Protein AF-A0A3E3I5P0-F1 (afdb_monomer_lite)

Sequence (287 aa):
MRIKAICIICGLFCFLSGCIALPGQEPFGEKTYSGEKAQAIYEDISSSMYQIDFGDWKGYSVSSDFNSIVDVYKTEEYTLAYYEISGKDYSVWYDGRLYYYTDDKLFYRDMEWEKLETENFAKEKWNLARQLLELEDVKLTCKYIPMASDHKNLLKAEYPAAQIDGQQITFAELLFYLDENGEFNKVTMHCTKEGENYISISFFPYEGSTDLQAERKLWSFGHDLGLTEESVPALSQQEENREWSRKMIDSMDFEVLVERAEYAEDLTFPDLPTLLSEMAKEREAAF

Secondary structure (DSSP, 8-state):
--------------S--S----TT--TTS-EEPPHHHHHHHHHHHHHHHTT--GGG-SEEEEEEEESEEEEEEE-SS-EEEEEEEETTEEEEEETTEEEEEETTEEEEEE--GGGG-HHHHHHHHHHHHHHHTT-S--EEEEEE-TT-SS--EEEEEEE-SEEETTEEEEEEEEEEEE-SSS-EEEEEEEEEETTS--EEEEEE-STT---HHHHHHHHHHHHHTTS--PPPPPHHHHHHTHHHHHHHHHT--THHHHHHSEE-TT--PPPHHHHHHHHHHHHHHH-

Radius of gyration: 22.56 Å; chains: 1; bounding box: 58×64×50 Å

Organism: NCBI:txid1720294

pLDDT: mean 87.01, std 16.79, range [26.23, 98.12]

Foldseek 3Di:
DDDDDDDDDDDDPDDPPDDDADVQADRQRKHKDDPVVLVVLLVVVLVVLVVDDLVLFQWKWKWFDFCKIWIATDHPLFGKTKIGNDPQWIWIDGDQKIWTGHPNAIEIDRHDPVQLVVSVVLNVVSVVVSVQSVDPPWDWIWMQQPPDDFQRIKIKIWDPFDQDPNWTWHTKMKIFRAGPVSDGQKIWMWTDTVLFGIMIMMTGNDPVTDDVVSLQVLVVVLCVVVLDVDHRDDPVVCVVCVVVSSVSSVSRDCVVVVVRHHYDPPDDDDRRRVVRSVSVVVVVVVD

Structure (mmCIF, N/CA/C/O backbone):
data_AF-A0A3E3I5P0-F1
#
_entry.id   AF-A0A3E3I5P0-F1
#
loop_
_atom_site.group_PDB
_atom_site.id
_atom_site.type_symbol
_atom_site.label_atom_id
_atom_site.label_alt_id
_atom_site.label_comp_id
_atom_site.label_asym_id
_atom_site.label_entity_id
_atom_site.label_seq_id
_atom_site.pdbx_PDB_ins_code
_atom_site.Cartn_x
_atom_site.Cartn_y
_atom_site.Cartn_z
_atom_site.occupancy
_atom_site.B_iso_or_equiv
_atom_site.auth_seq_id
_atom_site.auth_comp_id
_atom_site.auth_asym_id
_atom_site.auth_atom_id
_atom_site.pdbx_PDB_model_num
ATOM 1 N N . MET A 1 1 ? 33.157 44.960 23.531 1.00 26.34 1 MET A N 1
ATOM 2 C CA . MET A 1 1 ? 32.372 46.192 23.269 1.00 26.34 1 MET A CA 1
ATOM 3 C C . MET A 1 1 ? 31.461 45.881 22.088 1.00 26.34 1 MET A C 1
ATOM 5 O O . MET A 1 1 ? 31.995 45.448 21.084 1.00 26.34 1 MET A O 1
ATOM 9 N N . ARG A 1 2 ? 30.144 45.733 22.316 1.00 26.23 2 ARG A N 1
ATOM 10 C CA . ARG A 1 2 ? 29.074 46.700 21.944 1.00 26.23 2 ARG A CA 1
ATOM 11 C C . ARG A 1 2 ? 28.899 46.821 20.411 1.00 26.23 2 ARG A C 1
ATOM 13 O O . ARG A 1 2 ? 29.896 47.023 19.750 1.00 26.23 2 ARG A O 1
ATOM 20 N N . ILE A 1 3 ? 27.725 46.802 19.773 1.00 28.66 3 ILE A N 1
ATOM 21 C CA . ILE A 1 3 ? 26.302 46.831 20.155 1.00 28.66 3 ILE A CA 1
ATOM 22 C C . ILE A 1 3 ? 25.479 46.444 18.895 1.00 28.66 3 ILE A C 1
ATOM 24 O O . ILE A 1 3 ? 25.885 46.734 17.778 1.00 28.66 3 ILE A O 1
ATOM 28 N N . LYS A 1 4 ? 24.324 45.822 19.158 1.00 30.00 4 LYS A N 1
ATOM 29 C CA . LYS A 1 4 ? 23.053 45.637 18.418 1.00 30.00 4 LYS A CA 1
ATOM 30 C C . LYS A 1 4 ? 22.746 46.443 17.134 1.00 30.00 4 LYS A C 1
ATOM 32 O O . LYS A 1 4 ? 22.925 47.654 17.111 1.00 30.00 4 LYS A O 1
ATOM 37 N N . ALA A 1 5 ? 21.995 45.782 16.242 1.00 28.61 5 ALA A N 1
ATOM 38 C CA . ALA A 1 5 ? 20.741 46.243 15.604 1.00 28.61 5 ALA A CA 1
ATOM 39 C C . ALA A 1 5 ? 19.983 44.978 15.121 1.00 28.61 5 ALA A C 1
ATOM 41 O O . ALA A 1 5 ? 20.517 44.244 14.304 1.00 28.61 5 ALA A O 1
ATOM 42 N N . ILE A 1 6 ? 18.938 44.453 15.775 1.00 31.88 6 ILE A N 1
ATOM 43 C CA . ILE A 1 6 ? 17.503 44.819 15.725 1.00 31.88 6 ILE A CA 1
ATOM 44 C C . ILE A 1 6 ? 17.070 45.543 14.443 1.00 31.88 6 ILE A C 1
ATOM 46 O O . ILE A 1 6 ? 17.326 46.734 14.299 1.00 31.88 6 ILE A O 1
ATOM 50 N N . CYS A 1 7 ? 16.289 44.846 13.612 1.00 27.20 7 CYS A N 1
ATOM 51 C CA . CYS A 1 7 ? 15.128 45.406 12.920 1.00 27.20 7 CYS A CA 1
ATOM 52 C C . CYS A 1 7 ? 14.005 44.358 12.870 1.00 27.20 7 CYS A C 1
ATOM 54 O O . CYS A 1 7 ? 14.114 43.323 12.222 1.00 27.20 7 CYS A O 1
ATOM 56 N N . ILE A 1 8 ? 12.953 44.667 13.626 1.00 33.19 8 ILE A N 1
ATOM 57 C CA . ILE A 1 8 ? 11.605 44.101 13.602 1.00 33.19 8 ILE A CA 1
ATOM 58 C C . ILE A 1 8 ? 10.792 44.946 12.620 1.00 33.19 8 ILE A C 1
ATOM 60 O O . ILE A 1 8 ? 10.771 46.159 12.808 1.00 33.19 8 ILE A O 1
ATOM 64 N N . ILE A 1 9 ? 10.080 44.316 11.680 1.00 35.19 9 ILE A N 1
ATOM 65 C CA . ILE A 1 9 ? 8.792 44.754 11.095 1.00 35.19 9 ILE A CA 1
ATOM 66 C C . ILE A 1 9 ? 8.078 43.437 10.707 1.00 35.19 9 ILE A C 1
ATOM 68 O O . ILE A 1 9 ? 8.530 42.763 9.792 1.00 35.19 9 ILE A O 1
ATOM 72 N N . CYS A 1 10 ? 7.195 42.834 11.513 1.00 30.02 10 CYS A N 1
ATOM 73 C CA . CYS A 1 10 ? 5.793 43.183 11.803 1.00 30.02 10 CYS A CA 1
ATOM 74 C C . CYS A 1 10 ? 4.941 43.495 10.562 1.00 30.02 10 CYS A C 1
ATOM 76 O O . CYS A 1 10 ? 4.923 44.637 10.116 1.00 30.02 10 CYS A O 1
ATOM 78 N N . GLY A 1 11 ? 4.140 42.524 10.099 1.00 26.36 11 GLY A N 1
ATOM 79 C CA . GLY A 1 11 ? 2.939 42.838 9.316 1.00 26.36 11 GLY A CA 1
ATOM 80 C C . GLY A 1 11 ? 2.419 41.761 8.364 1.00 26.36 11 GLY A C 1
ATOM 81 O O . GLY A 1 11 ? 2.486 41.974 7.164 1.00 26.36 11 GLY A O 1
ATOM 82 N N . LEU A 1 12 ? 1.854 40.661 8.884 1.00 30.47 12 LEU A N 1
ATOM 83 C CA . LEU A 1 12 ? 0.501 40.200 8.508 1.00 30.47 12 LEU A CA 1
ATOM 84 C C . LEU A 1 12 ? -0.011 39.130 9.500 1.00 30.47 12 LEU A C 1
ATOM 86 O O . LEU A 1 12 ? -0.345 38.002 9.159 1.00 30.47 12 LEU A O 1
ATOM 90 N N . PHE A 1 13 ? -0.087 39.509 10.778 1.00 33.41 13 PHE A N 1
ATOM 91 C CA . PHE A 1 13 ? -1.119 38.967 11.661 1.00 33.41 13 PHE A CA 1
ATOM 92 C C . PHE A 1 13 ? -2.436 39.590 11.197 1.00 33.41 13 PHE A C 1
ATOM 94 O O . PHE A 1 13 ? -2.632 40.770 11.462 1.00 33.41 13 PHE A O 1
ATOM 101 N N . CYS A 1 14 ? -3.249 38.846 10.441 1.00 34.78 14 CYS A N 1
ATOM 102 C CA . CYS A 1 14 ? -4.704 39.019 10.279 1.00 34.78 14 CYS A CA 1
ATOM 103 C C . CYS A 1 14 ? -5.235 38.026 9.225 1.00 34.78 14 CYS A C 1
ATOM 105 O O . CYS A 1 14 ? -5.614 38.461 8.152 1.00 34.78 14 CYS A O 1
ATOM 107 N N . PHE A 1 15 ? -5.238 36.715 9.514 1.00 30.06 15 PHE A N 1
ATOM 108 C CA . PHE A 1 15 ? -6.218 35.744 8.963 1.00 30.06 15 PHE A CA 1
ATOM 109 C C . PHE A 1 15 ? -6.382 34.462 9.821 1.00 30.06 15 PHE A C 1
ATOM 111 O O . PHE A 1 15 ? -7.100 33.554 9.427 1.00 30.06 15 PHE A O 1
ATOM 118 N N . LEU A 1 16 ? -5.809 34.388 11.033 1.00 36.44 16 LEU A N 1
ATOM 119 C CA . LEU A 1 16 ? -6.039 33.286 11.990 1.00 36.44 16 LEU A CA 1
ATOM 120 C C . LEU A 1 16 ? -7.098 33.655 13.041 1.00 36.44 16 LEU A C 1
ATOM 122 O O . LEU A 1 16 ? -6.886 33.538 14.245 1.00 36.44 16 LEU A O 1
ATOM 126 N N . SER A 1 17 ? -8.248 34.139 12.579 1.00 44.09 17 SER A N 1
ATOM 127 C CA . SER A 1 17 ? -9.455 34.271 13.399 1.00 44.09 17 SER A CA 1
ATOM 128 C C . SER A 1 17 ? -10.597 33.504 12.735 1.00 44.09 17 SER A C 1
ATOM 130 O O . SER A 1 17 ? -11.459 34.083 12.080 1.00 44.09 17 SER A O 1
ATOM 132 N N . GLY A 1 18 ? -10.550 32.185 12.891 1.00 36.81 18 GLY A N 1
ATOM 133 C CA . GLY A 1 18 ? -11.566 31.210 12.489 1.00 36.81 18 GLY A CA 1
ATOM 134 C C . GLY A 1 18 ? -10.912 29.827 12.562 1.00 36.81 18 GLY A C 1
ATOM 135 O O . GLY A 1 18 ? -9.932 29.610 11.870 1.00 36.81 18 GLY A O 1
ATOM 136 N N . CYS A 1 19 ? -11.269 28.890 13.432 1.00 45.16 19 CYS A N 1
ATOM 137 C CA . CYS A 1 19 ? -12.425 28.746 14.302 1.00 45.16 19 CYS A CA 1
ATOM 138 C C . CYS A 1 19 ? -11.936 28.452 15.729 1.00 45.16 19 CYS A C 1
ATOM 140 O O . CYS A 1 19 ? -11.140 27.543 15.947 1.00 45.16 19 CYS A O 1
ATOM 142 N N . ILE A 1 20 ? -12.413 29.208 16.720 1.00 43.56 20 ILE A N 1
ATOM 143 C CA . ILE A 1 20 ? -12.318 28.759 18.112 1.00 43.56 20 ILE A CA 1
ATOM 144 C C . ILE A 1 20 ? -13.327 27.617 18.228 1.00 43.56 20 ILE A C 1
ATOM 146 O O . ILE A 1 20 ? -14.531 27.858 18.149 1.00 43.56 20 ILE A O 1
ATOM 150 N N . ALA A 1 21 ? -12.831 26.389 18.359 1.00 44.09 21 ALA A N 1
ATOM 151 C CA . ALA A 1 21 ? -13.636 25.236 18.731 1.00 44.09 21 ALA A CA 1
ATOM 152 C C . ALA A 1 21 ? -14.483 25.584 19.968 1.00 44.09 21 ALA A C 1
ATOM 154 O O . ALA A 1 21 ? -13.947 25.944 21.020 1.00 44.09 21 ALA A O 1
ATOM 155 N N . LEU A 1 22 ? -15.811 25.510 19.843 1.00 48.94 22 LEU A N 1
ATOM 156 C CA . LEU A 1 22 ? -16.690 25.541 21.010 1.00 48.94 22 LEU A CA 1
ATOM 157 C C . LEU A 1 22 ? -16.342 24.343 21.911 1.00 48.94 22 LEU A C 1
ATOM 159 O O . LEU A 1 22 ? -15.922 23.308 21.393 1.00 48.94 22 LEU A O 1
ATOM 163 N N . PRO A 1 23 ? -16.512 24.431 23.243 1.00 42.81 23 PRO A N 1
ATOM 164 C CA . PRO A 1 23 ? -16.306 23.284 24.122 1.00 42.81 23 PRO A CA 1
ATOM 165 C C . PRO A 1 23 ? -17.115 22.076 23.617 1.00 42.81 23 PRO A C 1
ATOM 167 O O . PRO A 1 23 ? -18.342 22.133 23.572 1.00 42.81 23 PRO A O 1
ATOM 170 N N . GLY A 1 24 ? -16.424 21.011 23.197 1.00 53.03 24 GLY A N 1
ATOM 171 C CA . GLY A 1 24 ? -17.033 19.818 22.593 1.00 53.03 24 GLY A CA 1
ATOM 172 C C . GLY A 1 24 ? -17.083 19.781 21.057 1.00 53.03 24 GLY A C 1
ATOM 173 O O . GLY A 1 24 ? -17.677 18.855 20.513 1.00 53.03 24 GLY A O 1
ATOM 174 N N . GLN A 1 25 ? -16.480 20.742 20.351 1.00 54.94 25 GLN A N 1
ATOM 175 C CA . GLN A 1 25 ? -16.286 20.699 18.896 1.00 54.94 25 GLN A CA 1
ATOM 176 C C . GLN A 1 25 ? -14.804 20.594 18.546 1.00 54.94 25 GLN A C 1
ATOM 178 O O . GLN A 1 25 ? -13.964 21.201 19.204 1.00 54.94 25 GLN A O 1
ATOM 183 N N . GLU A 1 26 ? -14.481 19.817 17.517 1.00 67.56 26 GLU A N 1
ATOM 184 C CA . GLU A 1 26 ? -13.117 19.718 16.998 1.00 67.56 26 GLU A CA 1
ATOM 185 C C . GLU A 1 26 ? -12.806 20.901 16.048 1.00 67.56 26 GLU A C 1
ATOM 187 O O . GLU A 1 26 ? -13.735 21.556 15.552 1.00 67.56 26 GLU A O 1
ATOM 192 N N . PRO A 1 27 ? -11.519 21.255 15.848 1.00 63.03 27 PRO A N 1
ATOM 193 C CA . PRO A 1 27 ? -11.104 22.519 15.227 1.00 63.03 27 PRO A CA 1
ATOM 194 C C . PRO A 1 27 ? -11.613 22.748 13.797 1.00 63.03 27 PRO A C 1
ATOM 196 O O . PRO A 1 27 ? -11.718 23.902 13.378 1.00 63.03 27 PRO A O 1
ATOM 199 N N . PHE A 1 28 ? -11.966 21.688 13.067 1.00 71.69 28 PHE A N 1
ATOM 200 C CA . PHE A 1 28 ? -12.412 21.739 11.673 1.00 71.69 28 PHE A CA 1
ATOM 201 C C . PHE A 1 28 ? -13.860 21.255 11.505 1.00 71.69 28 PHE A C 1
ATOM 203 O O . PHE A 1 28 ? -14.291 20.881 10.414 1.00 71.69 28 PHE A O 1
ATOM 210 N N . GLY A 1 29 ? -14.646 21.313 12.586 1.00 78.62 29 GLY A N 1
ATOM 211 C CA . GLY A 1 29 ? -16.054 20.924 12.582 1.00 78.62 29 GLY A CA 1
ATOM 212 C C . GLY A 1 29 ? -16.272 19.414 12.640 1.00 78.62 29 GLY A C 1
ATOM 213 O O . GLY A 1 29 ? -17.403 18.963 12.421 1.00 78.62 29 GLY A O 1
ATOM 214 N N . GLU A 1 30 ? -15.227 18.637 12.940 1.00 84.94 30 GLU A N 1
ATOM 215 C CA . GLU A 1 30 ? -15.357 17.207 13.163 1.00 84.94 30 GLU A CA 1
ATOM 216 C C . GLU A 1 30 ? -16.238 16.929 14.383 1.00 84.94 30 GLU A C 1
ATOM 218 O O . GLU A 1 30 ? -16.315 17.705 15.346 1.00 84.94 30 GLU A O 1
ATOM 223 N N . LYS A 1 31 ? -16.946 15.802 14.325 1.00 87.06 31 LYS A N 1
ATOM 224 C CA . LYS A 1 31 ? -17.800 15.347 15.422 1.00 87.06 31 LYS A CA 1
ATOM 225 C C . LYS A 1 31 ? -17.411 13.936 15.801 1.00 87.06 31 LYS A C 1
ATOM 227 O O . LYS A 1 31 ? -17.590 13.020 15.007 1.00 87.06 31 LYS A O 1
ATOM 232 N N . THR A 1 32 ? -16.940 13.761 17.026 1.00 89.44 32 THR A N 1
ATOM 233 C CA . THR A 1 32 ? -16.760 12.430 17.603 1.00 89.44 32 THR A CA 1
ATOM 234 C C . THR A 1 32 ? -18.118 11.894 18.063 1.00 89.44 32 THR A C 1
ATOM 236 O O . THR A 1 32 ? -18.849 12.560 18.800 1.00 89.44 32 THR A O 1
ATOM 239 N N . TYR A 1 33 ? -18.484 10.707 17.586 1.00 88.75 33 TYR A N 1
ATOM 240 C CA . TYR A 1 33 ? -19.700 10.003 17.982 1.00 88.75 33 TYR A CA 1
ATOM 241 C C . TYR A 1 33 ? -19.552 9.340 19.359 1.00 88.75 33 TYR A C 1
ATOM 243 O O . TYR A 1 33 ? -18.451 9.202 19.888 1.00 88.75 33 TYR A O 1
ATOM 251 N N . SER A 1 34 ? -20.676 8.931 19.958 1.00 90.94 34 SER A N 1
ATOM 252 C CA . SER A 1 34 ? -20.665 8.212 21.236 1.00 90.94 34 SER A CA 1
ATOM 253 C C . SER A 1 34 ? -19.978 6.848 21.113 1.00 90.94 34 SER A C 1
ATOM 255 O O . SER A 1 34 ? -19.989 6.230 20.047 1.00 90.94 34 SER A O 1
ATOM 257 N N . GLY A 1 35 ? -19.444 6.352 22.234 1.00 91.69 35 GLY A N 1
ATOM 258 C CA . GLY A 1 35 ? -18.861 5.008 22.309 1.00 91.69 35 GLY A CA 1
ATOM 259 C C . GLY A 1 35 ? -19.854 3.909 21.920 1.00 91.69 35 GLY A C 1
ATOM 260 O O . GLY A 1 35 ? -19.500 3.029 21.153 1.00 91.69 35 GLY A O 1
ATOM 261 N N . GLU A 1 36 ? -21.119 4.014 22.344 1.00 93.25 36 GLU A N 1
ATOM 262 C CA . GLU A 1 36 ? -22.185 3.071 21.955 1.00 93.25 36 GLU A CA 1
ATOM 263 C C . GLU A 1 36 ? -22.399 3.025 20.437 1.00 93.25 36 GLU A C 1
ATOM 265 O O . GLU A 1 36 ? -22.569 1.952 19.864 1.00 93.25 36 GLU A O 1
ATOM 270 N N . LYS A 1 37 ? -22.354 4.184 19.763 1.00 91.00 37 LYS A N 1
ATOM 271 C CA . LYS A 1 37 ? -22.477 4.233 18.304 1.00 91.00 37 LYS A CA 1
ATOM 272 C C . LYS A 1 37 ? -21.246 3.628 17.630 1.00 91.00 37 LYS A C 1
ATOM 274 O O . LYS A 1 37 ? -21.400 2.891 16.665 1.00 91.00 37 LYS A O 1
ATOM 279 N N . ALA A 1 38 ? -20.046 3.935 18.124 1.00 94.25 38 ALA A N 1
ATOM 280 C CA . ALA A 1 38 ? -18.814 3.353 17.596 1.00 94.25 38 ALA A CA 1
ATOM 281 C C . ALA A 1 38 ? -18.806 1.822 17.746 1.00 94.25 38 ALA A C 1
ATOM 283 O O . ALA A 1 38 ? -18.454 1.134 16.795 1.00 94.25 38 ALA A O 1
ATOM 284 N N . GLN A 1 39 ? -19.267 1.308 18.890 1.00 94.94 39 GLN A N 1
ATOM 285 C CA . GLN A 1 39 ? -19.408 -0.122 19.160 1.00 94.94 39 GLN A CA 1
ATOM 286 C C . GLN A 1 39 ? -20.388 -0.797 18.197 1.00 94.94 39 GLN A C 1
ATOM 288 O O . GLN A 1 39 ? -20.031 -1.787 17.572 1.00 94.94 39 GLN A O 1
ATOM 293 N N . ALA A 1 40 ? -21.592 -0.242 18.023 1.00 93.62 40 ALA A N 1
ATOM 294 C CA . ALA A 1 40 ? -22.594 -0.825 17.130 1.00 93.62 40 ALA A CA 1
ATOM 295 C C . ALA A 1 40 ? -22.103 -0.911 15.673 1.00 93.62 40 ALA A C 1
ATOM 297 O O . ALA A 1 40 ? -22.308 -1.922 15.010 1.00 93.62 40 ALA A O 1
ATOM 298 N N . ILE A 1 41 ? -21.422 0.135 15.188 1.00 93.25 41 ILE A N 1
ATOM 299 C CA . ILE A 1 41 ? -20.812 0.135 13.850 1.00 93.25 41 ILE A CA 1
ATOM 300 C C . ILE A 1 41 ? -19.686 -0.903 13.778 1.00 93.25 41 ILE A C 1
ATOM 302 O O . ILE A 1 41 ? -19.588 -1.639 12.803 1.00 93.25 41 ILE A O 1
ATOM 306 N N . TYR A 1 42 ? -18.835 -0.973 14.804 1.00 94.88 42 TYR A N 1
ATOM 307 C CA . TYR A 1 42 ? -17.738 -1.933 14.845 1.00 94.88 42 TYR A CA 1
ATOM 308 C C . TYR A 1 42 ? -18.236 -3.382 14.799 1.00 94.88 42 TYR A C 1
ATOM 310 O O . TYR A 1 42 ? -17.682 -4.181 14.052 1.00 94.88 42 TYR A O 1
ATOM 318 N N . GLU A 1 43 ? -19.290 -3.727 15.540 1.00 94.19 43 GLU A N 1
ATOM 319 C CA . GLU A 1 43 ? -19.881 -5.073 15.544 1.00 94.19 43 GLU A CA 1
ATOM 320 C C . GLU A 1 43 ? -20.468 -5.467 14.179 1.00 94.19 43 GLU A C 1
ATOM 322 O O . GLU A 1 43 ? -20.278 -6.601 13.724 1.00 94.19 43 GLU A O 1
ATOM 327 N N . ASP A 1 44 ? -21.137 -4.530 13.505 1.00 93.19 44 ASP A N 1
ATOM 328 C CA . ASP A 1 44 ? -21.702 -4.721 12.165 1.00 93.19 44 ASP A CA 1
ATOM 329 C C . ASP A 1 44 ? -20.605 -4.929 11.104 1.00 93.19 44 ASP A C 1
ATOM 331 O O . ASP A 1 44 ? -20.626 -5.899 10.338 1.00 93.19 44 ASP A O 1
ATOM 335 N N . ILE A 1 45 ? -19.569 -4.083 11.130 1.00 92.38 45 ILE A N 1
ATOM 336 C CA . ILE A 1 45 ? -18.398 -4.203 10.251 1.00 92.38 45 ILE A CA 1
ATOM 337 C C . ILE A 1 45 ? -17.646 -5.500 10.520 1.00 92.38 45 ILE A C 1
ATOM 339 O O . ILE A 1 45 ? -17.307 -6.211 9.578 1.00 92.38 45 ILE A O 1
ATOM 343 N N . SER A 1 46 ? -17.411 -5.836 11.790 1.00 92.69 46 SER A N 1
ATOM 344 C CA . SER A 1 46 ? -16.703 -7.060 12.171 1.00 92.69 46 SER A CA 1
ATOM 345 C C . SER A 1 46 ? -17.441 -8.281 11.628 1.00 92.69 46 SER A C 1
ATOM 347 O O . SER A 1 46 ? -16.836 -9.129 10.976 1.00 92.69 46 SER A O 1
ATOM 349 N N . SER A 1 47 ? -18.767 -8.325 11.804 1.00 91.56 47 SER A N 1
ATOM 350 C CA . SER A 1 47 ? -19.632 -9.381 11.262 1.00 91.56 47 SER A CA 1
ATOM 351 C C . SER A 1 47 ? -19.541 -9.487 9.739 1.00 91.56 47 SER A C 1
ATOM 353 O O . SER A 1 47 ? -19.479 -10.595 9.208 1.00 91.56 47 SER A O 1
ATOM 355 N N . SER A 1 48 ? -19.491 -8.349 9.044 1.00 89.88 48 SER A N 1
ATOM 356 C CA . SER A 1 48 ? -19.330 -8.293 7.589 1.00 89.88 48 SER A CA 1
ATOM 357 C C . SER A 1 48 ? -17.949 -8.792 7.151 1.00 89.88 48 SER A C 1
ATOM 359 O O . SER A 1 48 ? -17.852 -9.615 6.246 1.00 89.88 48 SER A O 1
ATOM 361 N N . MET A 1 49 ? -16.876 -8.378 7.830 1.00 90.50 49 MET A N 1
ATOM 362 C CA . MET A 1 49 ? -15.504 -8.798 7.523 1.00 90.50 49 MET A CA 1
ATOM 363 C C . MET A 1 49 ? -15.276 -10.300 7.698 1.00 90.50 49 MET A C 1
ATOM 365 O O . MET A 1 49 ? -14.514 -10.884 6.929 1.00 90.50 49 MET A O 1
ATOM 369 N N . TYR A 1 50 ? -15.942 -10.949 8.658 1.00 86.94 50 TYR A N 1
ATOM 370 C CA . TYR A 1 50 ? -15.873 -12.409 8.805 1.00 86.94 50 TYR A CA 1
ATOM 371 C C . TYR A 1 50 ? -16.424 -13.168 7.591 1.00 86.94 50 TYR A C 1
ATOM 373 O O . TYR A 1 50 ? -16.068 -14.329 7.398 1.00 86.94 50 TYR A O 1
ATOM 381 N N . GLN A 1 51 ? -17.286 -12.540 6.788 1.00 86.94 51 GLN A N 1
ATOM 382 C CA . GLN A 1 51 ? -17.878 -13.147 5.595 1.00 86.94 51 GLN A CA 1
ATOM 383 C C . GLN A 1 51 ? -17.046 -12.924 4.327 1.00 86.94 51 GLN A C 1
ATOM 385 O O . GLN A 1 51 ? -17.356 -13.531 3.307 1.00 86.94 51 GLN A O 1
ATOM 390 N N . ILE A 1 52 ? -16.018 -12.072 4.385 1.00 88.00 52 ILE A N 1
ATOM 391 C CA . ILE A 1 52 ? -15.172 -11.729 3.240 1.00 88.00 52 ILE A CA 1
ATOM 392 C C . ILE A 1 52 ? -13.941 -12.637 3.242 1.00 88.00 52 ILE A C 1
ATOM 394 O O . ILE A 1 52 ? -13.114 -12.604 4.165 1.00 88.00 52 ILE A O 1
ATOM 398 N N . ASP A 1 53 ? -13.789 -13.437 2.191 1.00 88.88 53 ASP A N 1
ATOM 399 C CA . ASP A 1 53 ? -12.557 -14.171 1.945 1.00 88.88 53 ASP A CA 1
ATOM 400 C C . ASP A 1 53 ? -11.525 -13.274 1.258 1.00 88.88 53 ASP A C 1
ATOM 402 O O . ASP A 1 53 ? -11.851 -12.309 0.571 1.00 88.88 53 ASP A O 1
ATOM 406 N N . PHE A 1 54 ? -10.236 -13.600 1.408 1.00 87.88 54 PHE A N 1
ATOM 407 C CA . PHE A 1 54 ? -9.179 -12.782 0.802 1.00 87.88 54 PHE A CA 1
ATOM 408 C C . PHE A 1 54 ? -9.348 -12.632 -0.723 1.00 87.88 54 PHE A C 1
ATOM 410 O O . PHE A 1 54 ? -9.081 -11.570 -1.271 1.00 87.88 54 PHE A O 1
ATOM 417 N N . GLY A 1 55 ? -9.817 -13.688 -1.396 1.00 86.12 55 GLY A N 1
ATOM 418 C CA . GLY A 1 55 ? -10.036 -13.688 -2.845 1.00 86.12 55 GLY A CA 1
ATOM 419 C C . GLY A 1 55 ? -11.223 -12.841 -3.313 1.00 86.12 55 GLY A C 1
ATOM 420 O O . GLY A 1 55 ? -11.360 -12.627 -4.515 1.00 86.12 55 GLY A O 1
ATOM 421 N N . ASP A 1 56 ? -12.065 -12.360 -2.396 1.00 85.81 56 ASP A N 1
ATOM 422 C CA . ASP A 1 56 ? -13.170 -11.457 -2.726 1.00 85.81 56 ASP A CA 1
ATOM 423 C C . ASP A 1 56 ? -12.689 -10.007 -2.885 1.00 85.81 56 ASP A C 1
ATOM 425 O O . ASP A 1 56 ? -13.354 -9.198 -3.539 1.00 85.81 56 ASP A O 1
ATOM 429 N N . TRP A 1 57 ? -11.517 -9.672 -2.328 1.00 87.94 57 TRP A N 1
ATOM 430 C CA . TRP A 1 57 ? -10.909 -8.358 -2.500 1.00 87.94 57 TRP A CA 1
ATOM 431 C C . TRP A 1 57 ? -10.490 -8.144 -3.955 1.00 87.94 57 TRP A C 1
ATOM 433 O O . TRP A 1 57 ? -9.807 -8.964 -4.567 1.00 87.94 57 TRP A O 1
ATOM 443 N N . LYS A 1 58 ? -10.863 -6.986 -4.499 1.00 88.56 58 LYS A N 1
ATOM 444 C CA . LYS A 1 58 ? -10.502 -6.542 -5.852 1.00 88.56 58 LYS A CA 1
ATOM 445 C C . LYS A 1 58 ? -9.157 -5.832 -5.896 1.00 88.56 58 LYS A C 1
ATOM 447 O O . LYS A 1 58 ? -8.699 -5.436 -6.964 1.00 88.56 58 LYS A O 1
ATOM 452 N N . GLY A 1 59 ? -8.530 -5.635 -4.743 1.00 92.88 59 GLY A N 1
ATOM 453 C CA . GLY A 1 59 ? -7.169 -5.150 -4.667 1.00 92.88 59 GLY A CA 1
ATOM 454 C C . GLY A 1 59 ? -6.667 -4.922 -3.252 1.00 92.88 59 GLY A C 1
ATOM 455 O O . GLY A 1 59 ? -7.432 -4.947 -2.285 1.00 92.88 59 GLY A O 1
ATOM 456 N N . TYR A 1 60 ? -5.371 -4.648 -3.152 1.00 95.25 60 TYR A N 1
ATOM 457 C CA . TYR A 1 60 ? -4.705 -4.217 -1.933 1.00 95.25 60 TYR A CA 1
ATOM 458 C C . TYR A 1 60 ? -3.590 -3.212 -2.229 1.00 95.25 60 TYR A C 1
ATOM 460 O O . TYR A 1 60 ? -3.030 -3.187 -3.328 1.00 95.25 60 TYR A O 1
ATOM 468 N N . SER A 1 61 ? -3.238 -2.412 -1.227 1.00 96.25 61 SER A N 1
ATOM 469 C CA . SER A 1 61 ? -2.000 -1.638 -1.224 1.00 96.25 61 SER A CA 1
ATOM 470 C C . SER A 1 61 ? -1.228 -1.842 0.070 1.00 96.25 61 SER A C 1
ATOM 472 O O . SER A 1 61 ? -1.834 -1.980 1.124 1.00 96.25 61 SER A O 1
ATOM 474 N N . VAL A 1 62 ? 0.098 -1.903 -0.004 1.00 96.56 62 VAL A N 1
ATOM 475 C CA . VAL A 1 62 ? 1.018 -2.014 1.136 1.00 96.56 62 VAL A CA 1
ATOM 476 C C . VAL A 1 62 ? 1.963 -0.830 1.072 1.00 96.56 62 VAL A C 1
ATOM 478 O O . VAL A 1 62 ? 2.462 -0.527 -0.003 1.00 96.56 62 VAL A O 1
ATO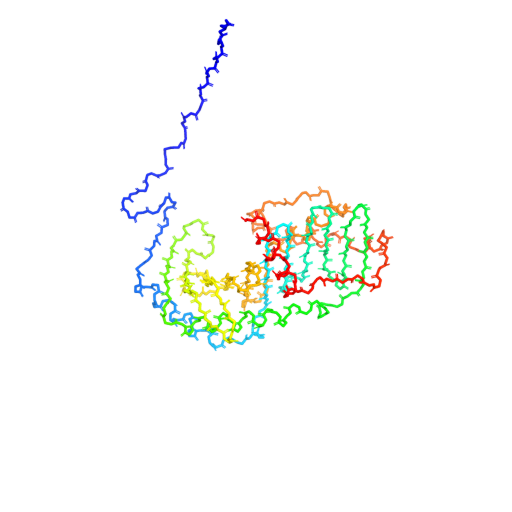M 481 N N . SER A 1 63 ? 2.231 -0.195 2.203 1.00 96.12 63 SER A N 1
ATOM 482 C CA . SER A 1 63 ? 3.205 0.880 2.327 1.00 96.12 63 SER A CA 1
ATOM 483 C C . SER A 1 63 ? 3.976 0.755 3.638 1.00 96.12 63 SER A C 1
ATOM 485 O O . SER A 1 63 ? 3.418 0.390 4.678 1.00 96.12 63 SER A O 1
ATOM 487 N N . SER A 1 64 ? 5.270 1.038 3.590 1.00 94.50 64 SER A N 1
ATOM 488 C CA . SER A 1 64 ? 6.148 1.151 4.751 1.00 94.50 64 SER A CA 1
ATOM 489 C C . SER A 1 64 ? 7.260 2.132 4.425 1.00 94.50 64 SER A C 1
ATOM 491 O O . SER A 1 64 ? 7.841 2.083 3.339 1.00 94.50 64 SER A O 1
ATOM 493 N N . ASP A 1 65 ? 7.567 3.008 5.373 1.00 90.19 65 ASP A N 1
ATOM 494 C CA . ASP A 1 65 ? 8.640 3.979 5.255 1.00 90.19 65 ASP A CA 1
ATOM 495 C C . ASP A 1 65 ? 9.528 3.981 6.509 1.00 90.19 65 ASP A C 1
ATOM 497 O O . ASP A 1 65 ? 9.073 3.953 7.653 1.00 90.19 65 ASP A O 1
ATOM 501 N N . PHE A 1 66 ? 10.841 3.929 6.291 1.00 83.25 66 PHE A N 1
ATOM 502 C CA . PHE A 1 66 ? 11.879 4.210 7.281 1.00 83.25 66 PHE A CA 1
ATOM 503 C C . PHE A 1 66 ? 13.247 4.219 6.589 1.00 83.25 66 PHE A C 1
ATOM 505 O O . PHE A 1 66 ? 13.779 3.152 6.291 1.00 83.25 66 PHE A O 1
ATOM 512 N N . ASN A 1 67 ? 13.814 5.405 6.327 1.00 83.19 67 ASN A N 1
ATOM 513 C CA . ASN A 1 67 ? 15.000 5.651 5.475 1.00 83.19 67 ASN A CA 1
ATOM 514 C C . ASN A 1 67 ? 14.877 5.184 4.010 1.00 83.19 67 ASN A C 1
ATOM 516 O O . ASN A 1 67 ? 15.361 5.880 3.127 1.00 83.19 67 ASN A O 1
ATOM 520 N N . SER A 1 68 ? 14.207 4.061 3.771 1.00 87.94 68 SER A N 1
ATOM 521 C CA . SER A 1 68 ? 13.714 3.560 2.495 1.00 87.94 68 SER A CA 1
ATOM 522 C C . SER A 1 68 ? 12.182 3.586 2.475 1.00 87.94 68 SER A C 1
ATOM 524 O O . SER A 1 68 ? 11.541 3.719 3.522 1.00 87.94 68 SER A O 1
ATOM 526 N N . ILE A 1 69 ? 11.593 3.478 1.286 1.00 92.81 69 ILE A N 1
ATOM 527 C CA . ILE A 1 69 ? 10.144 3.434 1.069 1.00 92.81 69 ILE A CA 1
ATOM 528 C C . ILE A 1 69 ? 9.826 2.187 0.258 1.00 92.81 69 ILE A C 1
ATOM 530 O O . ILE A 1 69 ? 10.447 1.947 -0.774 1.00 92.81 69 ILE A O 1
ATOM 534 N N . VAL A 1 70 ? 8.836 1.413 0.687 1.00 94.81 70 VAL A N 1
ATOM 535 C CA . VAL A 1 70 ? 8.271 0.329 -0.115 1.00 94.81 70 VAL A CA 1
ATOM 536 C C . VAL A 1 70 ? 6.777 0.528 -0.245 1.00 94.81 70 VAL A C 1
ATOM 538 O O . VAL A 1 70 ? 6.079 0.655 0.755 1.00 94.81 70 VAL A O 1
ATOM 541 N N . ASP A 1 71 ? 6.302 0.536 -1.486 1.00 96.62 71 ASP A N 1
ATOM 542 C CA . ASP A 1 71 ? 4.890 0.640 -1.810 1.00 96.62 71 ASP A CA 1
ATOM 543 C C . ASP A 1 71 ? 4.501 -0.444 -2.821 1.00 96.62 71 ASP A C 1
ATOM 545 O O . ASP A 1 71 ? 5.123 -0.595 -3.868 1.00 96.62 71 ASP A O 1
ATOM 549 N N . VAL A 1 72 ? 3.449 -1.200 -2.542 1.00 97.12 72 VAL A N 1
ATOM 550 C CA . VAL A 1 72 ? 2.910 -2.228 -3.436 1.00 97.12 72 VAL A CA 1
ATOM 551 C C . VAL A 1 72 ? 1.449 -1.914 -3.671 1.00 97.12 72 VAL A C 1
ATOM 553 O O . VAL A 1 72 ? 0.711 -1.702 -2.719 1.00 97.12 72 VAL A O 1
ATOM 556 N N . TYR A 1 73 ? 1.016 -1.924 -4.923 1.00 96.31 73 TYR A N 1
ATOM 557 C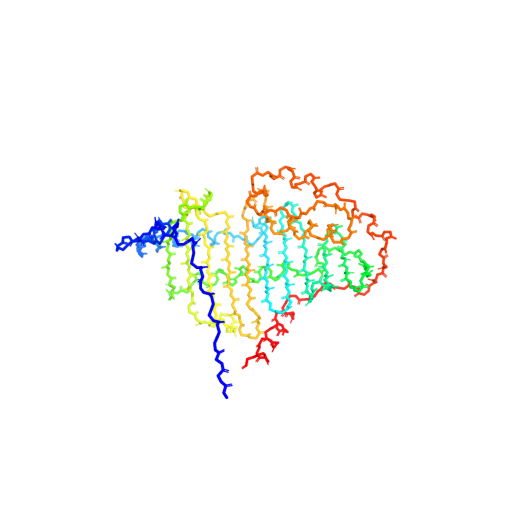 CA . TYR A 1 73 ? -0.361 -1.685 -5.326 1.00 96.31 73 TYR A CA 1
ATOM 558 C C . TYR A 1 73 ? -0.787 -2.814 -6.253 1.00 96.31 73 TYR A C 1
ATOM 560 O O . TYR A 1 73 ? -0.279 -2.943 -7.363 1.00 96.31 73 TYR A O 1
ATOM 568 N N . LYS A 1 74 ? -1.729 -3.639 -5.810 1.00 95.00 74 LYS A N 1
ATOM 569 C CA . LYS A 1 74 ? -2.425 -4.603 -6.658 1.00 95.00 74 LYS A CA 1
ATOM 570 C C . LYS A 1 74 ? -3.872 -4.165 -6.725 1.00 95.00 74 LYS A C 1
ATOM 572 O O . LYS A 1 74 ? -4.662 -4.551 -5.878 1.00 95.00 74 LYS A O 1
ATOM 577 N N . THR A 1 75 ? -4.203 -3.321 -7.689 1.00 92.44 75 THR A N 1
ATOM 578 C CA . THR A 1 75 ? -5.573 -2.853 -7.931 1.00 92.44 75 THR A CA 1
ATOM 579 C C . THR A 1 75 ? -6.004 -3.234 -9.345 1.00 92.44 75 THR A C 1
ATOM 581 O O . THR A 1 75 ? -5.161 -3.637 -10.151 1.00 92.44 75 THR A O 1
ATOM 584 N N . GLU A 1 76 ? -7.297 -3.146 -9.655 1.00 89.69 76 GLU A N 1
ATOM 585 C CA . GLU A 1 76 ? -7.780 -3.434 -11.011 1.00 89.69 76 GLU A CA 1
ATOM 586 C C . GLU A 1 76 ? -7.272 -2.402 -12.022 1.00 89.69 76 GLU A C 1
ATOM 588 O O . GLU A 1 76 ? -7.005 -2.758 -13.167 1.00 89.69 76 GLU A O 1
ATOM 593 N N . GLU A 1 77 ? -7.106 -1.142 -11.607 1.00 90.19 77 GLU A N 1
ATOM 594 C CA . GLU A 1 77 ? -6.620 -0.083 -12.494 1.00 90.19 77 GLU A CA 1
ATOM 595 C C . GLU A 1 77 ? -5.095 -0.105 -12.659 1.00 90.19 77 GLU A C 1
ATOM 597 O O . GLU A 1 77 ? -4.598 -0.010 -13.777 1.00 90.19 77 GLU A O 1
ATOM 602 N N . TYR A 1 78 ? -4.349 -0.271 -11.561 1.00 91.31 78 TYR A N 1
ATOM 603 C CA . TYR A 1 78 ? -2.887 -0.317 -11.592 1.00 91.31 78 TYR A CA 1
ATOM 604 C C . TYR A 1 78 ? -2.342 -1.456 -10.734 1.00 91.31 78 TYR A C 1
ATOM 606 O O . TYR A 1 78 ? -2.659 -1.584 -9.546 1.00 91.31 78 TYR A O 1
ATOM 614 N N . THR A 1 79 ? -1.460 -2.251 -11.340 1.00 95.31 79 THR A N 1
ATOM 615 C CA . THR A 1 79 ? -0.579 -3.181 -10.633 1.00 95.31 79 THR A CA 1
ATOM 616 C C . THR A 1 79 ? 0.847 -2.633 -10.684 1.00 95.31 79 THR A C 1
ATOM 618 O O . THR A 1 79 ? 1.416 -2.500 -11.764 1.00 95.31 79 THR A O 1
ATOM 621 N N . LEU A 1 80 ? 1.408 -2.301 -9.524 1.00 96.69 80 LEU A N 1
ATOM 622 C CA . LEU A 1 80 ? 2.688 -1.617 -9.369 1.00 96.69 80 LEU A CA 1
ATOM 623 C C . LEU A 1 80 ? 3.391 -2.099 -8.097 1.00 96.69 80 LEU A C 1
ATOM 625 O O . LEU A 1 80 ? 2.752 -2.244 -7.058 1.00 96.69 80 LEU A O 1
ATOM 629 N N . ALA A 1 81 ? 4.708 -2.263 -8.140 1.00 97.56 81 ALA A N 1
ATOM 630 C CA . ALA A 1 81 ? 5.523 -2.315 -6.927 1.00 97.56 81 ALA A CA 1
ATOM 631 C C . ALA A 1 81 ? 6.643 -1.282 -7.019 1.00 97.56 81 ALA A C 1
ATOM 633 O O . ALA A 1 81 ? 7.236 -1.095 -8.075 1.00 97.56 81 ALA A O 1
ATOM 634 N N . TYR A 1 82 ? 6.917 -0.603 -5.918 1.00 97.25 82 TYR A N 1
ATOM 635 C CA . TYR A 1 82 ? 7.867 0.486 -5.815 1.00 97.25 82 TYR A CA 1
ATOM 636 C C . TYR A 1 82 ? 8.739 0.267 -4.587 1.00 97.25 82 TYR A C 1
ATOM 638 O O . TYR A 1 82 ? 8.235 -0.023 -3.503 1.00 97.25 82 TYR A O 1
ATOM 646 N N . TYR A 1 83 ? 10.044 0.416 -4.756 1.00 96.12 83 TYR A N 1
ATOM 647 C CA . TYR A 1 83 ? 10.996 0.362 -3.659 1.00 96.12 83 TYR A CA 1
ATOM 648 C C . TYR A 1 83 ? 12.065 1.427 -3.857 1.00 96.12 83 TYR A C 1
ATOM 650 O O . TYR A 1 83 ? 12.730 1.428 -4.883 1.00 96.12 83 TYR A O 1
ATOM 658 N N . GLU A 1 84 ? 12.246 2.312 -2.888 1.00 94.44 84 GLU A N 1
ATOM 659 C CA . GLU A 1 84 ? 13.229 3.393 -2.909 1.00 94.44 84 GLU A CA 1
ATOM 660 C C . GLU A 1 84 ? 14.173 3.244 -1.723 1.00 94.44 84 GLU A C 1
ATOM 662 O O . GLU A 1 84 ? 13.747 3.336 -0.574 1.00 94.44 84 GLU A O 1
ATOM 667 N N . ILE A 1 85 ? 15.460 3.044 -1.997 1.00 88.38 85 ILE A N 1
ATOM 668 C CA . ILE A 1 85 ? 16.524 3.100 -0.984 1.00 88.38 85 ILE A CA 1
ATOM 669 C C . ILE A 1 85 ? 16.888 4.562 -0.725 1.00 88.38 85 ILE A C 1
ATOM 671 O O . ILE A 1 85 ? 17.120 4.985 0.404 1.00 88.38 85 ILE A O 1
ATOM 675 N N . SER A 1 86 ? 16.953 5.340 -1.803 1.00 80.94 86 SER A N 1
ATOM 676 C CA . SER A 1 86 ? 17.138 6.785 -1.782 1.00 80.94 86 SER A CA 1
ATOM 677 C C . SER A 1 86 ? 16.544 7.377 -3.056 1.00 80.94 86 SER A C 1
ATOM 679 O O . SER A 1 86 ? 16.404 6.663 -4.043 1.00 80.94 86 SER A O 1
ATOM 681 N N . GLY A 1 87 ? 16.281 8.684 -3.104 1.00 77.38 87 GLY A N 1
ATOM 682 C CA . GLY A 1 87 ? 15.647 9.319 -4.274 1.00 77.38 87 GLY A CA 1
ATOM 683 C C . GLY A 1 87 ? 16.396 9.207 -5.613 1.00 77.38 87 GLY A C 1
ATOM 684 O O . GLY A 1 87 ? 15.939 9.755 -6.609 1.00 77.38 87 GLY A O 1
ATOM 685 N N . LYS A 1 88 ? 17.556 8.543 -5.657 1.00 82.88 88 LYS A N 1
ATOM 686 C CA . LYS A 1 88 ? 18.299 8.212 -6.883 1.00 82.88 88 LYS A CA 1
ATOM 687 C C . LYS A 1 88 ? 18.508 6.713 -7.096 1.00 82.88 88 LYS A C 1
ATOM 689 O O . LYS A 1 88 ? 19.193 6.353 -8.041 1.00 82.88 88 LYS A O 1
ATOM 694 N N . ASP A 1 89 ? 17.988 5.887 -6.201 1.00 92.25 89 ASP A N 1
ATOM 695 C CA . ASP A 1 89 ? 18.207 4.450 -6.127 1.00 92.25 89 ASP A CA 1
ATOM 696 C C . ASP A 1 89 ? 16.869 3.785 -5.793 1.00 92.25 89 ASP A C 1
ATOM 698 O O . ASP A 1 89 ? 16.461 3.706 -4.626 1.00 92.25 89 ASP A O 1
ATOM 702 N N . TYR A 1 90 ? 16.136 3.406 -6.840 1.00 95.00 90 TYR A N 1
ATOM 703 C CA . TYR A 1 90 ? 14.795 2.861 -6.697 1.00 95.00 90 TYR A CA 1
ATOM 704 C C . TYR A 1 90 ? 14.442 1.846 -7.787 1.00 95.00 90 TYR A C 1
ATOM 706 O O . TYR A 1 90 ? 14.948 1.875 -8.909 1.00 95.00 90 TYR A O 1
ATOM 714 N N . SER A 1 91 ? 13.536 0.936 -7.448 1.00 96.00 91 SER A N 1
ATOM 715 C CA . SER A 1 91 ? 12.981 -0.087 -8.325 1.00 96.00 91 SER A CA 1
ATOM 716 C C . SER A 1 91 ? 11.491 0.134 -8.549 1.00 96.00 91 SER A C 1
ATOM 718 O O . SER A 1 91 ? 10.763 0.472 -7.615 1.00 96.00 91 SER A O 1
ATOM 720 N N . VAL A 1 92 ? 11.033 -0.117 -9.774 1.00 97.12 92 VAL A N 1
ATOM 721 C CA . VAL A 1 92 ? 9.618 -0.058 -10.156 1.00 97.12 92 VAL A CA 1
ATOM 722 C C . VAL A 1 92 ? 9.260 -1.317 -10.926 1.00 97.12 92 VAL A C 1
ATOM 724 O O . VAL A 1 92 ? 9.816 -1.566 -11.991 1.00 97.12 92 VAL A O 1
ATOM 727 N N . TRP A 1 93 ? 8.332 -2.116 -10.413 1.00 97.88 93 TRP A N 1
ATOM 728 C CA . TRP A 1 93 ? 7.674 -3.151 -11.198 1.00 97.88 93 TRP A CA 1
ATOM 729 C C . TRP A 1 93 ? 6.417 -2.578 -11.837 1.00 97.88 93 TRP A C 1
ATOM 731 O O . TRP A 1 93 ? 5.533 -2.118 -11.115 1.00 97.88 93 TRP A O 1
ATOM 741 N N . TYR A 1 94 ? 6.317 -2.633 -13.160 1.00 96.62 94 TYR A N 1
ATOM 742 C CA . TYR A 1 94 ? 5.126 -2.234 -13.899 1.00 96.62 94 TYR A CA 1
ATOM 743 C C . TYR A 1 94 ? 5.029 -3.006 -15.215 1.00 96.62 94 TYR A C 1
ATOM 745 O O . TYR A 1 94 ? 6.035 -3.207 -15.893 1.00 96.62 94 TYR A O 1
ATOM 753 N N . ASP A 1 95 ? 3.811 -3.427 -15.556 1.00 94.50 95 ASP A N 1
ATOM 754 C CA . ASP A 1 95 ? 3.465 -4.062 -16.834 1.00 94.50 95 ASP A CA 1
ATOM 755 C C . ASP A 1 95 ? 4.420 -5.201 -17.256 1.00 94.50 95 ASP A C 1
ATOM 757 O O . ASP A 1 95 ? 5.024 -5.199 -18.329 1.00 94.50 95 ASP A O 1
ATOM 761 N N . GLY A 1 96 ? 4.617 -6.170 -16.354 1.00 96.25 96 GLY A N 1
ATOM 762 C CA . GLY A 1 96 ? 5.416 -7.375 -16.620 1.00 96.25 96 GLY A CA 1
ATOM 763 C C . GLY A 1 96 ? 6.932 -7.182 -16.535 1.00 96.25 96 GLY A C 1
ATOM 764 O O . GLY A 1 96 ? 7.687 -8.103 -16.856 1.00 96.25 96 GLY A O 1
ATOM 765 N N . ARG A 1 97 ? 7.406 -6.008 -16.102 1.00 97.25 97 ARG A N 1
ATOM 766 C CA . ARG A 1 97 ? 8.836 -5.684 -16.042 1.00 97.25 97 ARG A CA 1
ATOM 767 C C . ARG A 1 97 ? 9.211 -5.060 -14.715 1.00 97.25 97 ARG A C 1
ATOM 769 O O . ARG A 1 97 ? 8.498 -4.214 -14.187 1.00 97.25 97 ARG A O 1
ATOM 776 N N . LEU A 1 98 ? 10.369 -5.458 -14.200 1.00 98.06 98 LEU A N 1
ATOM 777 C CA . LEU A 1 98 ? 11.037 -4.772 -13.107 1.00 98.06 98 LEU A CA 1
ATOM 778 C C . LEU A 1 98 ? 12.111 -3.861 -13.681 1.00 98.06 98 LEU A C 1
ATOM 780 O O . LEU A 1 98 ? 13.014 -4.333 -14.367 1.00 98.06 98 LEU A O 1
ATOM 784 N N . TYR A 1 99 ? 12.023 -2.584 -13.350 1.00 97.56 99 TYR A N 1
ATOM 785 C CA . TYR A 1 99 ? 13.021 -1.572 -13.632 1.00 97.56 99 TYR A CA 1
ATOM 786 C C . TYR A 1 99 ? 13.792 -1.241 -12.366 1.00 97.56 99 TYR A C 1
ATOM 788 O O . TYR A 1 99 ? 13.224 -1.237 -11.274 1.00 97.56 99 TYR A O 1
ATOM 796 N N . TYR A 1 100 ? 15.067 -0.917 -12.523 1.00 96.81 100 TYR A N 1
ATOM 797 C CA . TYR A 1 100 ? 15.906 -0.414 -11.447 1.00 96.81 100 TYR A CA 1
ATOM 798 C C . TYR A 1 100 ? 16.713 0.777 -11.933 1.00 96.81 100 TYR A C 1
ATOM 800 O O . TYR A 1 100 ? 17.466 0.663 -12.900 1.00 96.81 100 TYR A O 1
ATOM 808 N N . TYR A 1 101 ? 16.526 1.921 -11.287 1.00 95.12 101 TYR A N 1
ATOM 809 C CA . TYR A 1 101 ? 17.204 3.160 -11.621 1.00 95.12 101 TYR A CA 1
ATOM 810 C C . TYR A 1 101 ? 18.213 3.509 -10.532 1.00 95.12 101 TYR A C 1
ATOM 812 O O . TYR A 1 101 ? 17.839 3.682 -9.373 1.00 95.12 101 TYR A O 1
ATOM 820 N N . THR A 1 102 ? 19.485 3.613 -10.916 1.00 93.50 102 THR A N 1
ATOM 821 C CA . THR A 1 102 ? 20.579 4.029 -10.033 1.00 93.50 102 THR A CA 1
ATOM 822 C C . THR A 1 102 ? 21.666 4.760 -10.809 1.00 93.50 102 THR A C 1
ATOM 824 O O . THR A 1 102 ? 22.010 4.353 -11.916 1.00 93.50 102 THR A O 1
ATOM 827 N N . ASP A 1 103 ? 22.244 5.817 -10.232 1.00 87.06 103 ASP A N 1
ATOM 828 C CA . ASP A 1 103 ? 23.387 6.556 -10.800 1.00 87.06 103 ASP A CA 1
ATOM 829 C C . ASP A 1 103 ? 23.222 6.914 -12.295 1.00 87.06 103 ASP A C 1
ATOM 831 O O . ASP A 1 103 ? 24.131 6.719 -13.107 1.00 87.06 103 ASP A O 1
ATOM 835 N N . ASP A 1 104 ? 22.039 7.415 -12.664 1.00 85.50 104 ASP A N 1
ATOM 836 C CA . ASP A 1 104 ? 21.652 7.760 -14.042 1.00 85.50 104 ASP A CA 1
ATOM 837 C C . ASP A 1 104 ? 21.706 6.584 -15.036 1.00 85.50 104 ASP A C 1
ATOM 839 O O . ASP A 1 104 ? 21.793 6.766 -16.254 1.00 85.50 104 ASP A O 1
ATOM 843 N N . LYS A 1 105 ? 21.637 5.355 -14.521 1.00 93.94 105 LYS A N 1
ATOM 844 C CA . LYS A 1 105 ? 21.513 4.120 -15.290 1.00 93.94 105 LYS A CA 1
ATOM 845 C C . LYS A 1 105 ? 20.194 3.447 -14.984 1.00 93.94 105 LYS A C 1
ATOM 847 O O . LYS A 1 105 ? 19.742 3.411 -13.843 1.00 93.94 105 LYS A O 1
ATOM 852 N N . LEU A 1 106 ? 19.617 2.864 -16.023 1.00 96.81 106 LEU A N 1
ATOM 853 C CA . LEU A 1 106 ? 18.398 2.087 -15.934 1.00 96.81 106 LEU A CA 1
ATOM 854 C C . LEU A 1 106 ? 18.719 0.634 -16.256 1.00 96.81 106 LEU A C 1
ATOM 856 O O . LEU A 1 106 ? 19.352 0.348 -17.271 1.00 96.81 106 LEU A O 1
ATOM 860 N N . PHE A 1 107 ? 18.260 -0.270 -15.407 1.00 97.62 107 PHE A N 1
ATOM 861 C CA . PHE A 1 107 ? 18.285 -1.703 -15.633 1.00 97.62 107 PHE A CA 1
ATOM 862 C C . PHE A 1 107 ? 16.863 -2.222 -15.755 1.00 97.62 107 PHE A C 1
ATOM 864 O O . PHE A 1 107 ? 15.937 -1.625 -15.200 1.00 97.62 107 PHE A O 1
ATOM 871 N N . TYR A 1 108 ? 16.685 -3.344 -16.447 1.00 98.12 108 TYR A N 1
ATOM 872 C CA . TYR A 1 108 ? 15.390 -4.014 -16.484 1.00 98.12 108 TYR A CA 1
ATOM 873 C C . TYR A 1 108 ? 15.500 -5.537 -16.492 1.00 98.12 108 TYR A C 1
ATOM 875 O O . TYR A 1 108 ? 16.515 -6.114 -16.896 1.00 98.12 108 TYR A O 1
ATOM 883 N N . ARG A 1 109 ? 14.409 -6.180 -16.076 1.00 97.94 109 ARG A N 1
ATOM 884 C CA . ARG A 1 109 ? 14.172 -7.615 -16.221 1.00 97.94 109 ARG A CA 1
ATOM 885 C C . ARG A 1 109 ? 12.690 -7.884 -16.443 1.00 97.94 109 ARG A C 1
ATOM 887 O O . ARG A 1 109 ? 11.862 -7.405 -15.669 1.00 97.94 109 ARG A O 1
ATOM 894 N N . ASP A 1 110 ? 12.363 -8.717 -17.427 1.00 97.75 110 ASP A N 1
ATOM 895 C CA . ASP A 1 110 ? 11.010 -9.261 -17.559 1.00 97.75 110 ASP A CA 1
ATOM 896 C C . ASP A 1 110 ? 10.694 -10.146 -16.341 1.00 97.75 110 ASP A C 1
ATOM 898 O O . ASP A 1 110 ? 11.426 -11.084 -15.995 1.00 97.75 110 ASP A O 1
ATOM 902 N N . MET A 1 111 ? 9.615 -9.822 -15.639 1.00 96.62 111 MET A N 1
ATOM 903 C CA . MET A 1 111 ? 9.252 -10.451 -14.379 1.00 96.62 111 MET A CA 1
ATOM 904 C C . MET A 1 111 ? 7.739 -10.472 -14.224 1.00 96.62 111 MET A C 1
ATOM 906 O O . MET A 1 111 ? 7.113 -9.425 -14.139 1.00 96.62 111 MET A O 1
ATOM 910 N N . GLU A 1 112 ? 7.163 -11.662 -14.097 1.00 96.62 112 GLU A N 1
ATOM 911 C CA . GLU A 1 112 ? 5.757 -11.816 -13.718 1.00 96.62 112 GLU A CA 1
ATOM 912 C C . GLU A 1 112 ? 5.502 -11.300 -12.296 1.00 96.62 112 GLU A C 1
ATOM 914 O O . GLU A 1 112 ? 6.363 -11.435 -11.421 1.00 96.62 112 GLU A O 1
ATOM 919 N N . TRP A 1 113 ? 4.303 -10.765 -12.055 1.00 95.81 113 TRP A N 1
ATOM 920 C CA . TRP A 1 113 ? 3.899 -10.202 -10.761 1.00 95.81 113 TRP A CA 1
ATOM 921 C C . TRP A 1 113 ? 4.061 -11.201 -9.609 1.00 95.81 113 TRP A C 1
ATOM 923 O O . TRP A 1 113 ? 4.503 -10.858 -8.514 1.00 95.81 113 TRP A O 1
ATOM 933 N N . GLU A 1 114 ? 3.740 -12.466 -9.859 1.00 95.12 114 GLU A N 1
ATOM 934 C CA . GLU A 1 114 ? 3.736 -13.533 -8.861 1.00 95.12 114 GLU A CA 1
ATOM 935 C C . GLU A 1 114 ? 5.136 -13.790 -8.287 1.00 95.12 114 GLU A C 1
ATOM 937 O O . GLU A 1 114 ? 5.257 -14.250 -7.153 1.00 95.12 114 GLU A O 1
ATOM 942 N N . LYS A 1 115 ? 6.202 -13.445 -9.026 1.00 95.06 115 LYS A N 1
ATOM 943 C CA . LYS A 1 115 ? 7.588 -13.569 -8.547 1.00 95.06 115 LYS A CA 1
ATOM 944 C C . LYS A 1 115 ? 7.938 -12.578 -7.436 1.00 95.06 115 LYS A C 1
ATOM 946 O O . LYS A 1 115 ? 8.972 -12.755 -6.802 1.00 95.06 115 LYS A O 1
ATOM 951 N N . LEU A 1 116 ? 7.123 -11.544 -7.220 1.00 94.69 116 LEU A N 1
ATOM 952 C CA . LEU A 1 116 ? 7.317 -10.585 -6.132 1.00 94.69 116 LEU A CA 1
ATOM 953 C C . LEU A 1 116 ? 6.766 -11.124 -4.799 1.00 94.69 116 LEU A C 1
ATOM 955 O O . LEU A 1 116 ? 6.991 -10.511 -3.763 1.00 94.69 116 LEU A O 1
ATOM 959 N N . GLU A 1 117 ? 6.004 -12.226 -4.826 1.00 93.69 117 GLU A N 1
ATOM 960 C CA . GLU A 1 117 ? 5.433 -12.915 -3.654 1.00 93.69 117 GLU A CA 1
ATOM 961 C C . GLU A 1 117 ? 4.573 -12.032 -2.716 1.00 93.69 117 GLU A C 1
ATOM 963 O O . GLU A 1 117 ? 4.252 -12.412 -1.587 1.00 93.69 117 GLU A O 1
ATOM 968 N N . THR A 1 118 ? 4.107 -10.873 -3.196 1.00 94.06 118 THR A N 1
ATOM 969 C CA . THR A 1 118 ? 3.375 -9.887 -2.378 1.00 94.06 118 THR A CA 1
ATOM 970 C C . THR A 1 118 ? 1.967 -10.335 -1.985 1.00 94.06 118 THR A C 1
ATOM 972 O O . THR A 1 118 ? 1.433 -9.873 -0.978 1.00 94.06 118 THR A O 1
ATOM 975 N N . GLU A 1 119 ? 1.356 -11.254 -2.736 1.00 93.38 119 GLU A N 1
ATOM 976 C CA . GLU A 1 119 ? -0.004 -11.733 -2.466 1.00 93.38 119 GLU A CA 1
ATOM 977 C C . GLU A 1 119 ? -0.069 -12.587 -1.193 1.00 93.38 119 GLU A C 1
ATOM 979 O O . GLU A 1 119 ? -0.972 -12.420 -0.372 1.00 93.38 119 GLU A O 1
ATOM 984 N N . ASN A 1 120 ? 0.925 -13.458 -0.977 1.00 93.88 120 ASN A N 1
ATOM 985 C CA . ASN A 1 120 ? 1.019 -14.247 0.253 1.00 93.88 120 ASN A CA 1
ATOM 986 C C . ASN A 1 120 ? 1.189 -13.338 1.473 1.00 93.88 120 ASN A C 1
ATOM 988 O O . ASN A 1 120 ? 0.543 -13.561 2.498 1.00 93.88 120 ASN A O 1
ATOM 992 N N . PHE A 1 121 ? 2.000 -12.286 1.336 1.00 94.62 121 PHE A N 1
ATOM 993 C CA . PHE A 1 121 ? 2.162 -11.266 2.366 1.00 94.62 121 PHE A CA 1
ATOM 994 C C . PHE A 1 121 ? 0.836 -10.548 2.659 1.00 94.62 121 PHE A C 1
ATOM 996 O O . PHE A 1 121 ? 0.405 -10.492 3.810 1.00 94.62 121 PHE A O 1
ATOM 1003 N N . ALA A 1 122 ? 0.136 -10.056 1.632 1.00 95.69 122 ALA A N 1
ATOM 1004 C CA . ALA A 1 122 ? -1.154 -9.386 1.803 1.00 95.69 122 ALA A CA 1
ATOM 1005 C C . ALA A 1 122 ? -2.203 -10.301 2.458 1.00 95.69 122 ALA A C 1
ATOM 1007 O O . ALA A 1 122 ? -2.941 -9.871 3.346 1.00 95.69 122 ALA A O 1
ATOM 1008 N N . LYS A 1 123 ? -2.224 -11.585 2.086 1.00 95.38 123 LYS A N 1
ATOM 1009 C CA . LYS A 1 123 ? -3.101 -12.598 2.682 1.00 95.38 123 LYS A CA 1
ATOM 1010 C C . LYS A 1 123 ? -2.777 -12.871 4.151 1.00 95.38 123 LYS A C 1
ATOM 1012 O O . LYS A 1 123 ? -3.698 -13.011 4.956 1.00 95.38 123 LYS A O 1
ATOM 1017 N N . GLU A 1 124 ? -1.498 -12.943 4.521 1.00 94.69 124 GLU A N 1
ATOM 1018 C CA . GLU A 1 124 ? -1.079 -13.034 5.927 1.00 94.69 124 GLU A CA 1
ATOM 1019 C C . GLU A 1 124 ? -1.609 -11.834 6.718 1.00 94.69 124 GLU A C 1
ATOM 1021 O O . GLU A 1 124 ? -2.236 -12.007 7.764 1.00 94.69 124 GLU A O 1
ATOM 1026 N N . LYS A 1 125 ? -1.426 -10.619 6.192 1.00 95.00 125 LYS A N 1
ATOM 1027 C CA . LYS A 1 125 ? -1.882 -9.396 6.859 1.00 95.00 125 LYS A CA 1
ATOM 1028 C C . LYS A 1 125 ? -3.408 -9.285 6.920 1.00 95.00 125 LYS A C 1
ATOM 1030 O O . LYS A 1 125 ? -3.929 -8.782 7.910 1.00 95.00 125 LYS A O 1
ATOM 1035 N N . TRP A 1 126 ? -4.134 -9.820 5.939 1.00 95.38 126 TRP A N 1
ATOM 1036 C CA . TRP A 1 126 ? -5.591 -9.961 6.021 1.00 95.38 126 TRP A CA 1
ATOM 1037 C C . TRP A 1 126 ? -6.013 -10.892 7.164 1.00 95.38 126 TRP A C 1
ATOM 1039 O O . TRP A 1 126 ? -6.919 -10.570 7.930 1.00 95.38 126 TRP A O 1
ATOM 1049 N N . ASN A 1 127 ? -5.342 -12.037 7.322 1.00 94.75 127 ASN A N 1
ATOM 1050 C CA . ASN A 1 127 ? -5.625 -12.946 8.434 1.00 94.75 127 ASN A CA 1
ATOM 1051 C C . ASN A 1 127 ? -5.357 -12.286 9.789 1.00 94.75 127 ASN A C 1
ATOM 1053 O O . ASN A 1 127 ? -6.193 -12.405 10.682 1.00 94.75 127 ASN A O 1
ATOM 1057 N N . LEU A 1 128 ? -4.258 -11.536 9.910 1.00 95.19 128 LEU A N 1
ATOM 1058 C CA . LEU A 1 128 ? -3.966 -10.744 11.104 1.00 95.19 128 LEU A CA 1
ATOM 1059 C C . LEU A 1 128 ? -5.071 -9.713 11.380 1.00 95.19 128 LEU A C 1
ATOM 1061 O O . LEU A 1 128 ? -5.546 -9.625 12.508 1.00 95.19 128 LEU A O 1
ATOM 1065 N N . ALA A 1 129 ? -5.529 -8.980 10.359 1.00 95.19 129 ALA A N 1
ATOM 1066 C CA . ALA A 1 129 ? -6.629 -8.027 10.501 1.00 95.19 129 ALA A CA 1
ATOM 1067 C C . ALA A 1 129 ? -7.902 -8.695 11.044 1.00 95.19 129 ALA A C 1
ATOM 1069 O O . ALA A 1 129 ? -8.543 -8.145 11.933 1.00 95.19 129 ALA A O 1
ATOM 1070 N N . ARG A 1 130 ? -8.237 -9.905 10.573 1.00 94.06 130 ARG A N 1
ATOM 1071 C CA . ARG A 1 130 ? -9.378 -10.673 11.100 1.00 94.06 130 ARG A CA 1
ATOM 1072 C C . ARG A 1 130 ? -9.171 -11.119 12.546 1.00 94.06 130 ARG A C 1
ATOM 1074 O O . ARG A 1 130 ? -10.086 -10.984 13.345 1.00 94.06 130 ARG A O 1
ATOM 1081 N N . GLN A 1 131 ? -7.978 -11.591 12.898 1.00 94.69 131 GLN A N 1
ATOM 1082 C CA . GLN A 1 131 ? -7.653 -12.0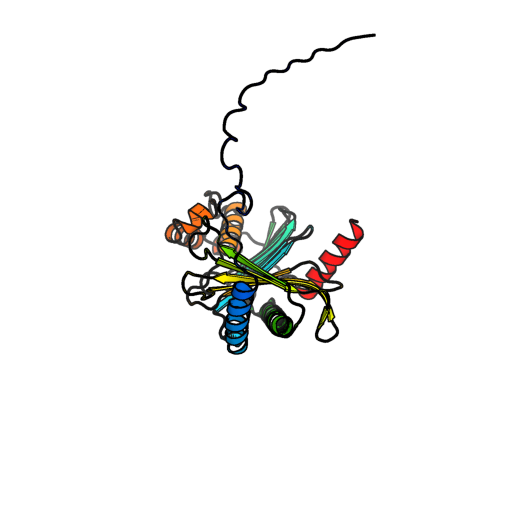00 14.270 1.00 94.69 131 GLN A CA 1
ATOM 1083 C C . GLN A 1 131 ? -7.693 -10.823 15.254 1.00 94.69 131 GLN A C 1
ATOM 1085 O O . GLN A 1 131 ? -8.088 -10.995 16.403 1.00 94.69 131 GLN A O 1
ATOM 1090 N N . LEU A 1 132 ? -7.340 -9.609 14.817 1.00 95.38 132 LEU A N 1
ATOM 1091 C CA . LEU A 1 132 ? -7.497 -8.407 15.641 1.00 95.38 132 LEU A CA 1
ATOM 1092 C C . LEU A 1 132 ? -8.966 -8.164 16.018 1.00 95.38 132 LEU A C 1
ATOM 1094 O O . LEU A 1 132 ? -9.239 -7.775 17.150 1.00 95.38 132 LEU A O 1
ATOM 1098 N N . LEU A 1 133 ? -9.916 -8.451 15.121 1.00 94.44 133 LEU A N 1
ATOM 1099 C CA . LEU A 1 133 ? -11.350 -8.289 15.399 1.00 94.44 133 LEU A CA 1
ATOM 1100 C C . LEU A 1 133 ? -11.864 -9.218 16.509 1.00 94.44 133 LEU A C 1
ATOM 1102 O O . LEU A 1 133 ? -12.918 -8.945 17.082 1.00 94.44 133 LEU A O 1
ATOM 1106 N N . GLU A 1 134 ? -11.142 -10.298 16.816 1.00 92.62 134 GLU A N 1
ATOM 1107 C CA . GLU A 1 134 ? -11.472 -11.248 17.888 1.00 92.62 134 GLU A CA 1
ATOM 1108 C C . GLU A 1 134 ? -11.049 -10.742 19.279 1.00 92.62 134 GLU A C 1
ATOM 1110 O O . GLU A 1 134 ? -11.445 -11.320 20.293 1.00 92.62 134 GLU A O 1
ATOM 1115 N N . LEU A 1 135 ? -10.254 -9.668 19.356 1.00 92.62 135 LEU A N 1
ATOM 1116 C CA . LEU A 1 135 ? -9.795 -9.104 20.623 1.00 92.62 135 LEU A CA 1
ATOM 1117 C C . LEU A 1 135 ? -10.894 -8.274 21.302 1.00 92.62 135 LEU A C 1
ATOM 1119 O O . LEU A 1 135 ? -11.464 -7.360 20.708 1.00 92.62 135 LEU A O 1
ATOM 1123 N N . GLU A 1 136 ? -11.139 -8.550 22.585 1.00 88.75 136 GLU A N 1
ATOM 1124 C CA . GLU A 1 136 ? -12.167 -7.858 23.379 1.00 88.75 136 GLU A CA 1
ATOM 1125 C C . GLU A 1 136 ? -11.741 -6.442 23.810 1.00 88.75 136 GLU A C 1
ATOM 1127 O O . GLU A 1 136 ? -12.562 -5.525 23.845 1.00 88.75 136 GLU A O 1
ATOM 1132 N N . ASP A 1 137 ? -10.454 -6.239 24.109 1.00 89.06 137 ASP A N 1
ATOM 1133 C CA . ASP A 1 137 ? -9.915 -4.990 24.669 1.00 89.06 137 ASP A CA 1
ATOM 1134 C C . ASP A 1 137 ? -9.637 -3.921 23.591 1.00 89.06 137 ASP A C 1
ATOM 1136 O O . ASP A 1 137 ? -8.559 -3.331 23.535 1.00 89.06 137 ASP A O 1
ATOM 1140 N N . VAL A 1 138 ? -10.603 -3.656 22.711 1.00 95.44 138 VAL A N 1
ATOM 1141 C CA . VAL A 1 138 ? -10.470 -2.681 21.618 1.00 95.44 138 VAL A CA 1
ATOM 1142 C C . VAL A 1 138 ? -10.897 -1.273 22.043 1.00 95.44 138 VAL A C 1
ATOM 1144 O O . VAL A 1 138 ? -11.942 -1.056 22.659 1.00 95.44 138 VAL A O 1
ATOM 1147 N N . LYS A 1 139 ? -10.106 -0.263 21.669 1.00 97.25 139 LYS A N 1
ATOM 1148 C CA . LYS A 1 139 ? -10.474 1.145 21.840 1.00 97.25 139 LYS A CA 1
ATOM 1149 C C . LYS A 1 139 ? -11.049 1.697 20.541 1.00 97.25 139 LYS A C 1
ATOM 1151 O O . LYS A 1 139 ? -10.333 1.920 19.567 1.00 97.25 139 LYS A O 1
ATOM 1156 N N . LEU A 1 140 ? -12.346 1.986 20.563 1.00 97.25 140 LEU A N 1
ATOM 1157 C CA . LEU A 1 140 ? -13.075 2.487 19.404 1.00 97.25 140 LEU A CA 1
ATOM 1158 C C . LEU A 1 140 ? -13.213 4.008 19.421 1.00 97.25 140 LEU A C 1
ATOM 1160 O O . LEU A 1 140 ? -13.525 4.623 20.441 1.00 97.25 140 LEU A O 1
ATOM 1164 N N . THR A 1 141 ? -13.017 4.630 18.265 1.00 95.19 141 THR A N 1
ATOM 1165 C CA . THR A 1 141 ? -13.331 6.041 18.029 1.00 95.19 141 THR A CA 1
ATOM 1166 C C . THR A 1 141 ? -14.021 6.169 16.682 1.00 95.19 141 THR A C 1
ATOM 1168 O O . THR A 1 141 ? -13.495 5.714 15.677 1.00 95.19 141 THR A O 1
ATOM 1171 N N . CYS A 1 142 ? -15.189 6.807 16.641 1.00 93.88 142 CYS A N 1
ATOM 1172 C CA . CYS A 1 142 ? -15.897 7.072 15.392 1.00 93.88 142 CYS A CA 1
ATOM 1173 C C . CYS A 1 142 ? -16.060 8.581 15.215 1.00 93.88 142 CYS A C 1
ATOM 1175 O O . CYS A 1 142 ? -16.578 9.252 16.111 1.00 93.88 142 CYS A O 1
ATOM 1177 N N . LYS A 1 143 ? -15.616 9.120 14.079 1.00 91.75 143 LYS A N 1
ATOM 1178 C CA . LYS A 1 143 ? -15.643 10.558 13.791 1.00 91.75 143 LYS A CA 1
ATOM 1179 C C . LYS A 1 143 ? -16.337 10.863 12.479 1.00 91.75 143 LYS A C 1
ATOM 1181 O O . LYS A 1 143 ? -16.129 10.164 11.500 1.00 91.75 143 LYS A O 1
ATOM 1186 N N . TYR A 1 144 ? -17.085 11.957 12.456 1.00 89.56 144 TYR A N 1
ATOM 1187 C CA . TYR A 1 144 ? -17.508 12.623 11.233 1.00 89.56 144 TYR A CA 1
ATOM 1188 C C . TYR A 1 144 ? -16.472 13.678 10.823 1.00 89.56 144 TYR A C 1
ATOM 1190 O O . TYR A 1 144 ? -16.154 14.555 11.627 1.00 89.56 144 TYR A O 1
ATOM 1198 N N . ILE A 1 145 ? -16.000 13.621 9.581 1.00 86.56 145 ILE A N 1
ATOM 1199 C CA . ILE A 1 145 ? -14.986 14.462 8.946 1.00 86.56 145 ILE A CA 1
ATOM 1200 C C . ILE A 1 145 ? -15.674 15.250 7.813 1.00 86.56 145 ILE A C 1
ATOM 1202 O O . ILE A 1 145 ? -15.904 14.707 6.733 1.00 86.56 145 ILE A O 1
ATOM 1206 N N . PRO A 1 146 ? -16.016 16.536 8.020 1.00 79.62 146 PRO A N 1
ATOM 1207 C CA . PRO A 1 146 ? -16.816 17.310 7.066 1.00 79.62 146 PRO A CA 1
ATOM 1208 C C . PRO A 1 146 ? -16.138 17.543 5.713 1.00 79.62 146 PRO A C 1
ATOM 1210 O O . PRO A 1 146 ? -16.828 17.745 4.717 1.00 79.62 146 PRO A O 1
ATOM 1213 N N . MET A 1 147 ? -14.803 17.576 5.704 1.00 80.12 147 MET A N 1
ATOM 1214 C CA . MET A 1 147 ? -13.986 17.879 4.526 1.00 80.12 147 MET A CA 1
ATOM 1215 C C . MET A 1 147 ? -13.606 16.640 3.709 1.00 80.12 147 MET A C 1
ATOM 1217 O O . MET A 1 147 ? -12.998 16.793 2.655 1.00 80.12 147 MET A O 1
ATOM 1221 N N . ALA A 1 148 ? -13.945 15.434 4.172 1.00 76.94 148 ALA A N 1
ATOM 1222 C CA . ALA A 1 148 ? -13.819 14.245 3.339 1.00 76.94 148 ALA A CA 1
ATOM 1223 C C . ALA A 1 148 ? -14.882 14.304 2.231 1.00 76.94 148 ALA A C 1
ATOM 1225 O O . ALA A 1 148 ? -16.038 14.646 2.499 1.00 76.94 148 ALA A O 1
ATOM 1226 N N . SER A 1 149 ? -14.488 13.999 0.996 1.00 68.62 149 SER A N 1
ATOM 1227 C CA . SER A 1 149 ? -15.374 14.000 -0.172 1.00 68.62 149 SER A CA 1
ATOM 1228 C C . SER A 1 149 ? -16.500 12.977 0.001 1.00 68.62 149 SER A C 1
ATOM 1230 O O . SER A 1 149 ? -17.665 13.359 0.140 1.00 68.62 149 SER A O 1
ATOM 1232 N N . ASP A 1 150 ? -16.124 11.700 0.107 1.00 68.88 150 ASP A N 1
ATOM 1233 C CA . ASP A 1 150 ? -17.065 10.588 -0.074 1.00 68.88 150 ASP A CA 1
ATOM 1234 C C . ASP A 1 150 ? -17.319 9.793 1.216 1.00 68.88 150 ASP A C 1
ATOM 1236 O O . ASP A 1 150 ? -18.442 9.373 1.482 1.00 68.88 150 ASP A O 1
ATOM 1240 N N . HIS A 1 151 ? -16.304 9.652 2.074 1.00 79.19 151 HIS A N 1
ATOM 1241 C CA . HIS A 1 151 ? -16.381 8.845 3.297 1.00 79.19 151 HIS A CA 1
ATOM 1242 C C . HIS A 1 151 ? -16.188 9.728 4.516 1.00 79.19 151 HIS A C 1
ATOM 1244 O O . HIS A 1 151 ? -15.104 9.848 5.092 1.00 79.19 151 HIS A O 1
ATOM 1250 N N . LYS A 1 152 ? -17.270 10.415 4.872 1.00 85.44 152 LYS A N 1
ATOM 1251 C CA . LYS A 1 152 ? -17.259 11.406 5.946 1.00 85.44 152 LYS A CA 1
ATOM 1252 C C . LYS A 1 152 ? -17.227 10.778 7.320 1.00 85.44 152 LYS A C 1
ATOM 1254 O O . LYS A 1 152 ? -16.998 11.500 8.274 1.00 85.44 152 LYS A O 1
ATOM 1259 N N . ASN A 1 153 ? -17.453 9.480 7.460 1.00 90.31 153 ASN A N 1
ATOM 1260 C CA . ASN A 1 153 ? -17.357 8.812 8.746 1.00 90.31 153 ASN A CA 1
ATOM 1261 C C . ASN A 1 153 ? -16.097 7.946 8.776 1.00 90.31 153 ASN A C 1
ATOM 1263 O O . ASN A 1 153 ? -15.857 7.167 7.865 1.00 90.31 153 ASN A O 1
ATOM 1267 N N . LEU A 1 154 ? -15.296 8.070 9.829 1.00 92.88 154 LEU A N 1
ATOM 1268 C CA . LEU A 1 154 ? -14.125 7.234 10.071 1.00 92.88 154 LEU A CA 1
ATOM 1269 C C . LEU A 1 154 ? -14.324 6.497 11.390 1.00 92.88 154 LEU A C 1
ATOM 1271 O O . LEU A 1 154 ? -14.355 7.130 12.450 1.00 92.88 154 LEU A O 1
ATOM 1275 N N . LEU A 1 155 ? -14.456 5.174 11.330 1.00 95.50 155 LEU A N 1
ATOM 1276 C CA . LEU A 1 155 ? -14.312 4.315 12.499 1.00 95.50 155 LEU A CA 1
ATOM 1277 C C . LEU A 1 155 ? -12.850 3.878 12.613 1.00 95.50 155 LEU A C 1
ATOM 1279 O O . LEU A 1 155 ? -12.256 3.379 11.662 1.00 95.50 155 LEU A O 1
ATOM 1283 N N . LYS A 1 156 ? -12.293 4.054 13.805 1.00 97.00 156 LYS A N 1
ATOM 1284 C CA . LYS A 1 156 ? -10.962 3.620 14.198 1.00 97.00 156 LYS A CA 1
ATOM 1285 C C . LYS A 1 156 ? -11.075 2.619 15.342 1.00 97.00 156 LYS A C 1
ATOM 1287 O O . LYS A 1 156 ? -11.705 2.931 16.354 1.00 97.00 156 LYS A O 1
ATOM 1292 N N . ALA A 1 157 ? -10.427 1.472 15.189 1.00 97.88 157 ALA A N 1
ATOM 1293 C CA . ALA A 1 157 ? -10.261 0.453 16.216 1.00 97.88 157 ALA A CA 1
ATOM 1294 C C . ALA A 1 157 ? -8.775 0.325 16.563 1.00 97.88 157 ALA A C 1
ATOM 1296 O O . ALA A 1 157 ? -7.991 -0.133 15.742 1.00 97.88 157 ALA A O 1
ATOM 1297 N N . GLU A 1 158 ? -8.380 0.784 17.750 1.00 98.06 158 GLU A N 1
ATOM 1298 C CA . GLU A 1 158 ? -7.013 0.657 18.271 1.00 98.06 158 GLU A CA 1
ATOM 1299 C C . GLU A 1 158 ? -6.923 -0.568 19.182 1.00 98.06 158 GLU A C 1
ATOM 1301 O O . GLU A 1 158 ? -7.727 -0.709 20.109 1.00 98.06 158 GLU A O 1
ATOM 1306 N N . TYR A 1 159 ? -5.921 -1.415 18.955 1.00 97.12 159 TYR A N 1
ATOM 1307 C CA . TYR A 1 159 ? -5.709 -2.639 19.719 1.00 97.12 159 TYR A CA 1
ATOM 1308 C C . TYR A 1 159 ? -4.498 -2.502 20.649 1.00 97.12 159 TYR A C 1
ATOM 1310 O O . TYR A 1 159 ? -3.488 -1.896 20.272 1.00 97.12 159 TYR A O 1
ATOM 1318 N N . PRO A 1 160 ? -4.564 -3.057 21.871 1.00 94.19 160 PRO A N 1
ATOM 1319 C CA . PRO A 1 160 ? -3.410 -3.141 22.748 1.00 94.19 160 PRO A CA 1
ATOM 1320 C C . PRO A 1 160 ? -2.361 -4.083 22.153 1.00 94.19 160 PRO A C 1
ATOM 1322 O O . PRO A 1 160 ? -2.657 -4.929 21.308 1.00 94.19 160 PRO A O 1
ATOM 1325 N N . ALA A 1 161 ? -1.124 -3.963 22.637 1.00 95.31 161 ALA A N 1
ATOM 1326 C CA . ALA A 1 161 ? -0.091 -4.936 22.316 1.00 95.31 161 ALA A CA 1
ATOM 1327 C C . ALA A 1 161 ? -0.559 -6.342 22.726 1.00 95.31 161 ALA A C 1
ATOM 1329 O O . ALA A 1 161 ? -0.984 -6.557 23.863 1.00 95.31 161 ALA A O 1
ATOM 1330 N N . ALA A 1 162 ? -0.469 -7.289 21.799 1.00 94.94 162 ALA A N 1
ATOM 1331 C CA . ALA A 1 162 ? -1.009 -8.632 21.957 1.00 94.94 162 ALA A CA 1
ATOM 1332 C C . ALA A 1 162 ? -0.100 -9.657 21.280 1.00 94.94 162 ALA A C 1
ATOM 1334 O O . ALA A 1 162 ? 0.658 -9.329 20.366 1.00 94.94 162 ALA A O 1
ATOM 1335 N N . GLN A 1 163 ? -0.182 -10.906 21.733 1.00 94.88 163 GLN A N 1
ATOM 1336 C CA . GLN A 1 163 ? 0.467 -12.024 21.062 1.00 94.88 163 GLN A CA 1
ATOM 1337 C C . GLN A 1 163 ? -0.566 -12.748 20.201 1.00 94.88 163 GLN A C 1
ATOM 1339 O O . GLN A 1 163 ? -1.543 -13.277 20.726 1.00 94.88 163 GLN A O 1
ATOM 1344 N N . ILE A 1 164 ? -0.340 -12.771 18.891 1.00 93.25 164 ILE A N 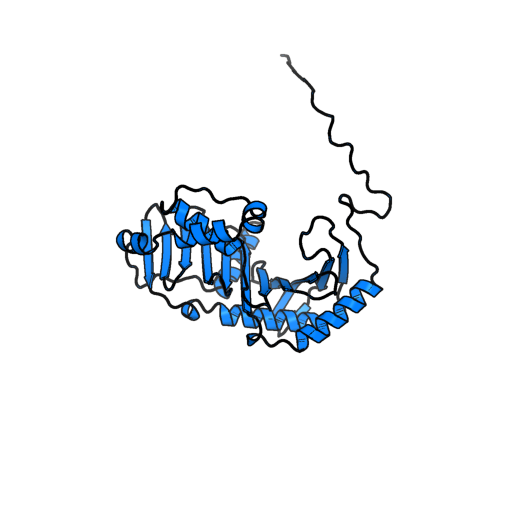1
ATOM 1345 C CA . ILE A 1 164 ? -1.237 -13.372 17.902 1.00 93.25 164 ILE A CA 1
ATOM 1346 C C . ILE A 1 164 ? -0.423 -14.392 17.106 1.00 93.25 164 ILE A C 1
ATOM 1348 O O . ILE A 1 164 ? 0.655 -14.069 16.613 1.00 93.25 164 ILE A O 1
ATOM 1352 N N . ASP A 1 165 ? -0.873 -15.649 17.066 1.00 90.44 165 ASP A N 1
ATOM 1353 C CA . ASP A 1 165 ? -0.159 -16.769 16.426 1.00 90.44 165 ASP A CA 1
ATOM 1354 C C . ASP A 1 165 ? 1.332 -16.873 16.811 1.00 90.44 165 ASP A C 1
ATOM 1356 O O . ASP A 1 165 ? 2.211 -17.186 16.008 1.00 90.44 165 ASP A O 1
ATOM 1360 N N . GLY A 1 166 ? 1.635 -16.595 18.083 1.00 88.88 166 GLY A N 1
ATOM 1361 C CA . GLY A 1 166 ? 2.996 -16.624 18.625 1.00 88.88 166 GLY A CA 1
ATOM 1362 C C . GLY A 1 166 ? 3.850 -15.397 18.284 1.00 88.88 166 GLY A C 1
ATOM 1363 O O . GLY A 1 166 ? 4.950 -15.280 18.821 1.00 88.88 166 GLY A O 1
ATOM 1364 N N . GLN A 1 167 ? 3.348 -14.467 17.471 1.00 90.38 167 GLN A N 1
ATOM 1365 C CA . GLN A 1 167 ? 4.015 -13.219 17.106 1.00 90.38 167 GLN A CA 1
ATOM 1366 C C . GLN A 1 167 ? 3.586 -12.085 18.042 1.00 90.38 167 GLN A C 1
ATOM 1368 O O . GLN A 1 167 ? 2.400 -11.908 18.316 1.00 90.38 167 GLN A O 1
ATOM 1373 N N . GLN A 1 168 ? 4.548 -11.306 18.536 1.00 95.94 168 GLN A N 1
ATOM 1374 C CA . GLN A 1 168 ? 4.256 -10.133 19.354 1.00 95.94 168 GLN A CA 1
ATOM 1375 C C . GLN A 1 168 ? 3.909 -8.946 18.452 1.00 95.94 168 GLN A C 1
ATOM 1377 O O . GLN A 1 168 ? 4.759 -8.419 17.735 1.00 95.94 168 GLN A O 1
ATOM 1382 N N . ILE A 1 169 ? 2.662 -8.492 18.523 1.00 96.12 169 ILE A N 1
ATOM 1383 C CA . ILE A 1 169 ? 2.202 -7.257 17.891 1.00 96.12 169 ILE A CA 1
ATOM 1384 C C . ILE A 1 169 ? 2.355 -6.141 18.923 1.00 96.12 169 ILE A C 1
ATOM 1386 O O . ILE A 1 169 ? 1.818 -6.229 20.029 1.00 96.12 169 ILE A O 1
ATOM 1390 N N . THR A 1 170 ? 3.149 -5.120 18.611 1.00 94.94 170 THR A N 1
ATOM 1391 C CA . THR A 1 170 ? 3.435 -4.009 19.539 1.00 94.94 170 THR A CA 1
ATOM 1392 C C . THR A 1 170 ? 2.476 -2.842 19.342 1.00 94.94 170 THR A C 1
ATOM 1394 O O . THR A 1 170 ? 2.221 -2.086 20.278 1.00 94.94 170 THR A O 1
ATOM 1397 N N . PHE A 1 171 ? 1.920 -2.721 18.139 1.00 95.25 171 PHE A N 1
ATOM 1398 C CA . PHE A 1 171 ? 0.919 -1.732 17.776 1.00 95.25 171 PHE A CA 1
ATOM 1399 C C . PHE A 1 171 ? 0.044 -2.279 16.650 1.00 95.25 171 PHE A C 1
ATOM 1401 O O . PHE A 1 171 ? 0.573 -2.837 15.688 1.00 95.25 171 PHE A O 1
ATOM 1408 N N . ALA A 1 172 ? -1.271 -2.091 16.746 1.00 97.25 172 ALA A N 1
ATOM 1409 C CA . ALA A 1 172 ? -2.181 -2.326 15.637 1.00 97.25 172 ALA A CA 1
ATOM 1410 C C . ALA A 1 172 ? -3.413 -1.418 15.715 1.00 97.25 172 ALA A C 1
ATOM 1412 O O . ALA A 1 172 ? -3.957 -1.169 16.794 1.00 97.25 172 ALA A O 1
ATOM 1413 N N . GLU A 1 173 ? -3.883 -0.966 14.559 1.00 97.81 173 GLU A N 1
ATOM 1414 C CA . GLU A 1 173 ? -5.179 -0.314 14.408 1.00 97.81 173 GLU A CA 1
ATOM 1415 C C . GLU A 1 173 ? -5.827 -0.675 13.069 1.00 97.81 173 GLU A C 1
ATOM 1417 O O . GLU A 1 173 ? -5.143 -0.895 12.069 1.00 97.81 173 GLU A O 1
ATOM 1422 N N . LEU A 1 174 ? -7.159 -0.704 13.061 1.00 97.69 174 LEU A N 1
ATOM 1423 C CA . LEU A 1 174 ? -7.975 -0.817 11.857 1.00 97.69 174 LEU A CA 1
ATOM 1424 C C . LEU A 1 174 ? -8.754 0.481 11.638 1.00 97.69 174 LEU A C 1
ATOM 1426 O O . LEU A 1 174 ? -9.342 1.043 12.568 1.00 97.69 174 LEU A O 1
ATOM 1430 N N . LEU A 1 175 ? -8.753 0.949 10.395 1.00 96.25 175 LEU A N 1
ATOM 1431 C CA . LEU A 1 175 ? -9.435 2.149 9.935 1.00 96.25 175 LEU A CA 1
ATOM 1432 C C . LEU A 1 175 ? -10.478 1.778 8.885 1.00 96.25 175 LEU A C 1
ATOM 1434 O O . LEU A 1 175 ? -10.167 1.140 7.877 1.00 96.25 175 LEU A O 1
ATOM 1438 N N . PHE A 1 176 ? -11.702 2.244 9.110 1.00 94.12 176 PHE A N 1
ATOM 1439 C CA . PHE A 1 176 ? -12.845 2.031 8.235 1.00 94.12 176 PHE A CA 1
ATOM 1440 C C . PHE A 1 176 ? -13.430 3.375 7.825 1.00 94.12 176 PHE A C 1
ATOM 1442 O O . PHE A 1 176 ? -13.967 4.117 8.654 1.00 94.12 176 PHE A O 1
ATOM 1449 N N . TYR A 1 177 ? -13.316 3.681 6.539 1.00 89.44 177 TYR A N 1
ATOM 1450 C CA . TYR A 1 177 ? -13.934 4.849 5.928 1.00 89.44 177 TYR A CA 1
ATOM 1451 C C . TYR A 1 177 ? -15.340 4.467 5.487 1.00 89.44 177 TYR A C 1
ATOM 1453 O O . TYR A 1 177 ? -15.498 3.591 4.641 1.00 89.44 177 TYR A O 1
ATOM 1461 N N . LEU A 1 178 ? -16.343 5.098 6.092 1.00 90.19 178 LEU A N 1
ATOM 1462 C CA . LEU A 1 178 ? -17.750 4.754 5.941 1.00 90.19 178 LEU A CA 1
ATOM 1463 C C . LEU A 1 178 ? -18.496 5.847 5.187 1.00 90.19 178 LEU A C 1
ATOM 1465 O O . LEU A 1 178 ? -18.294 7.048 5.427 1.00 90.19 178 LEU A O 1
ATOM 1469 N N . ASP A 1 179 ? -19.383 5.406 4.308 1.00 86.19 179 ASP A N 1
ATOM 1470 C CA . ASP A 1 179 ? -20.325 6.264 3.607 1.00 86.19 179 ASP A CA 1
ATOM 1471 C C . ASP A 1 179 ? -21.480 6.717 4.535 1.00 86.19 179 ASP A C 1
ATOM 1473 O O . ASP A 1 179 ? -21.424 6.616 5.770 1.00 86.19 179 ASP A O 1
ATOM 1477 N N . GLU A 1 180 ? -22.537 7.286 3.954 1.00 79.88 180 GLU A N 1
ATOM 1478 C CA . GLU A 1 180 ? -23.728 7.706 4.704 1.00 79.88 180 GLU A CA 1
ATOM 1479 C C . GLU A 1 180 ? -24.590 6.526 5.191 1.00 79.88 180 GLU A C 1
ATOM 1481 O O . GLU A 1 180 ? -25.338 6.686 6.160 1.00 79.88 180 GLU A O 1
ATOM 1486 N N . ASN A 1 181 ? -24.467 5.355 4.558 1.00 82.38 181 ASN A N 1
ATOM 1487 C CA . ASN A 1 181 ? -25.179 4.125 4.910 1.00 82.38 181 ASN A CA 1
ATOM 1488 C C . ASN A 1 181 ? -24.430 3.288 5.959 1.00 82.38 181 ASN A C 1
ATOM 1490 O O . ASN A 1 181 ? -25.028 2.399 6.560 1.00 82.38 181 ASN A O 1
ATOM 1494 N N . GLY A 1 182 ? -23.160 3.606 6.224 1.00 81.00 182 GLY A N 1
ATOM 1495 C CA . GLY 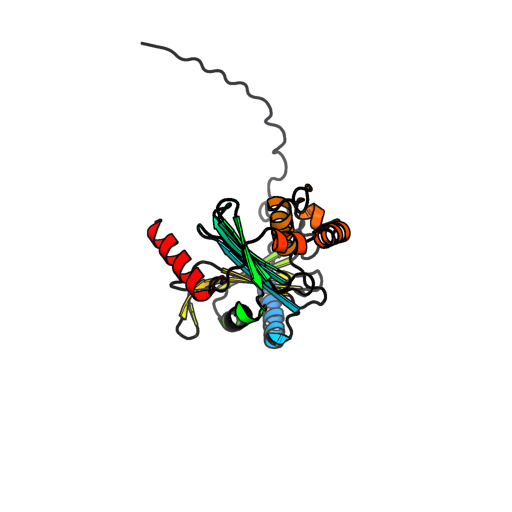A 1 182 ? -22.295 2.849 7.128 1.00 81.00 182 GLY A CA 1
ATOM 1496 C C . GLY A 1 182 ? -21.498 1.747 6.431 1.00 81.00 182 GLY A C 1
ATOM 1497 O O . GLY A 1 182 ? -20.823 0.981 7.114 1.00 81.00 182 GLY A O 1
ATOM 1498 N N . GLU A 1 183 ? -21.537 1.680 5.100 1.00 85.44 183 GLU A N 1
ATOM 1499 C CA . GLU A 1 183 ? -20.755 0.731 4.314 1.00 85.44 183 GLU A CA 1
ATOM 1500 C C . GLU A 1 183 ? -19.320 1.242 4.148 1.00 85.44 183 GLU A C 1
ATOM 1502 O O . GLU A 1 183 ? -19.087 2.440 3.959 1.00 85.44 183 GLU A O 1
ATOM 1507 N N . PHE A 1 184 ? -18.345 0.332 4.218 1.00 87.25 184 PHE A N 1
ATOM 1508 C CA . PHE A 1 184 ? -16.946 0.645 3.941 1.00 87.25 184 PHE A CA 1
ATOM 1509 C C . PHE A 1 184 ? -16.564 0.206 2.528 1.00 87.25 184 PHE A C 1
ATOM 1511 O O . PHE A 1 184 ? -16.879 -0.900 2.095 1.00 87.25 184 PHE A O 1
ATOM 1518 N N . ASN A 1 185 ? -15.800 1.042 1.830 1.00 85.56 185 ASN A N 1
ATOM 1519 C CA . ASN A 1 185 ? -15.208 0.697 0.534 1.00 85.56 185 ASN A CA 1
ATOM 1520 C C . ASN A 1 185 ? -13.692 0.439 0.616 1.00 85.56 185 ASN A C 1
ATOM 1522 O O . ASN A 1 185 ? -13.041 0.186 -0.397 1.00 85.56 185 ASN A O 1
ATOM 1526 N N . LYS A 1 186 ? -13.118 0.552 1.816 1.00 89.00 186 LYS A N 1
ATOM 1527 C CA . LYS A 1 186 ? -11.707 0.312 2.099 1.00 89.00 186 LYS A CA 1
ATOM 1528 C C . LYS A 1 186 ? -11.526 0.001 3.576 1.00 89.00 186 LYS A C 1
ATOM 1530 O O . LYS A 1 186 ? -12.073 0.701 4.429 1.00 89.00 186 LYS A O 1
ATOM 1535 N N . VAL A 1 187 ? -10.700 -0.998 3.859 1.00 93.06 187 VAL A N 1
ATOM 1536 C CA . VAL A 1 187 ? -10.191 -1.268 5.207 1.00 93.06 187 VAL A CA 1
ATOM 1537 C C . VAL A 1 187 ? -8.696 -1.041 5.197 1.00 93.06 187 VAL A C 1
ATOM 1539 O O . VAL A 1 187 ? -8.013 -1.631 4.364 1.00 93.06 187 VAL A O 1
ATOM 1542 N N . THR A 1 188 ? -8.187 -0.219 6.110 1.00 96.06 188 THR A N 1
ATOM 1543 C CA . THR A 1 188 ? -6.746 -0.011 6.276 1.00 96.06 188 THR A CA 1
ATOM 1544 C C . THR A 1 188 ? -6.308 -0.534 7.636 1.00 96.06 188 THR A C 1
ATOM 1546 O O . THR A 1 188 ? -6.851 -0.126 8.659 1.00 96.06 188 THR A O 1
ATOM 1549 N N . MET A 1 189 ? -5.320 -1.422 7.652 1.00 97.50 189 MET A N 1
ATOM 1550 C CA . MET A 1 189 ? -4.627 -1.851 8.857 1.00 97.50 189 MET A CA 1
ATOM 1551 C C . MET A 1 189 ? -3.284 -1.145 8.945 1.00 97.50 189 MET A C 1
ATOM 1553 O O . MET A 1 189 ? -2.488 -1.184 8.009 1.00 97.50 189 MET A O 1
ATOM 1557 N N . HIS A 1 190 ? -3.012 -0.558 10.101 1.00 97.81 190 HIS A N 1
ATOM 1558 C CA . HIS A 1 190 ? -1.668 -0.160 10.479 1.00 97.81 190 HIS A CA 1
ATOM 1559 C C . HIS A 1 190 ? -1.173 -1.117 11.550 1.00 97.81 190 HIS A C 1
ATOM 1561 O O . HIS A 1 190 ? -1.890 -1.364 12.519 1.00 97.81 190 HIS A O 1
ATOM 1567 N N . CYS A 1 191 ? 0.036 -1.653 11.413 1.00 96.12 191 CYS A N 1
ATOM 1568 C CA . CYS A 1 191 ? 0.599 -2.478 12.472 1.00 96.12 191 CYS A CA 1
ATOM 1569 C C . CYS A 1 191 ? 2.120 -2.408 12.547 1.00 96.12 191 CYS A C 1
ATOM 1571 O O . CYS A 1 191 ? 2.806 -2.190 11.552 1.00 96.12 191 CYS A O 1
ATOM 1573 N N . THR A 1 192 ? 2.630 -2.673 13.744 1.00 94.94 192 THR A N 1
ATOM 1574 C CA . THR A 1 192 ? 4.040 -2.946 14.000 1.00 94.94 192 THR A CA 1
ATOM 1575 C C . THR A 1 192 ? 4.125 -4.273 14.735 1.00 94.94 192 THR A C 1
ATOM 1577 O O . THR A 1 192 ? 3.545 -4.451 15.811 1.00 94.94 192 THR A O 1
ATOM 1580 N N . LYS A 1 193 ? 4.875 -5.203 14.158 1.00 93.56 193 LYS A N 1
ATOM 1581 C CA . LYS A 1 193 ? 5.226 -6.477 14.775 1.00 93.56 193 LYS A CA 1
ATOM 1582 C C . LYS A 1 193 ? 6.646 -6.398 15.330 1.00 93.56 193 LYS A C 1
ATOM 1584 O O . LYS A 1 193 ? 7.481 -5.660 14.816 1.00 93.56 193 LYS A O 1
ATOM 1589 N N . GLU A 1 194 ? 6.920 -7.122 16.411 1.00 93.31 194 GLU A N 1
ATOM 1590 C CA . GLU A 1 194 ? 8.269 -7.216 16.969 1.00 93.31 194 GLU A CA 1
ATOM 1591 C C . GLU A 1 194 ? 9.260 -7.713 15.904 1.00 93.31 194 GLU A C 1
ATOM 1593 O O . GLU A 1 194 ? 9.042 -8.745 15.268 1.00 93.31 194 GLU A O 1
ATOM 1598 N N . GLY A 1 195 ? 10.342 -6.957 15.700 1.00 91.69 195 GLY A N 1
ATOM 1599 C CA . GLY A 1 195 ? 11.343 -7.243 14.672 1.00 91.69 195 GLY A CA 1
ATOM 1600 C C . GLY A 1 195 ? 10.951 -6.845 13.243 1.00 91.69 195 GLY A C 1
ATOM 1601 O O . GLY A 1 195 ? 11.700 -7.170 12.326 1.00 91.69 195 GLY A O 1
ATOM 1602 N N . GLU A 1 196 ? 9.829 -6.150 13.034 1.00 93.69 196 GLU A N 1
ATOM 1603 C CA . GLU A 1 196 ? 9.408 -5.591 11.740 1.00 93.69 196 GLU A CA 1
ATOM 1604 C C . GLU A 1 196 ? 9.182 -4.069 11.844 1.00 93.69 196 GLU A C 1
ATOM 1606 O O . GLU A 1 196 ? 8.874 -3.517 12.911 1.00 93.69 196 GLU A O 1
ATOM 1611 N N . ASN A 1 197 ? 9.369 -3.359 10.726 1.00 94.81 197 ASN A N 1
ATOM 1612 C CA . ASN A 1 197 ? 9.019 -1.947 10.641 1.00 94.81 197 ASN A CA 1
ATOM 1613 C C . ASN A 1 197 ? 7.495 -1.776 10.666 1.00 94.81 197 ASN A C 1
ATOM 1615 O O . ASN A 1 197 ? 6.728 -2.724 10.499 1.00 94.81 197 ASN A O 1
ATOM 1619 N N . TYR A 1 198 ? 7.065 -0.540 10.896 1.00 94.69 198 TYR A N 1
ATOM 1620 C CA . TYR A 1 198 ? 5.674 -0.159 10.723 1.00 94.69 198 TYR A CA 1
ATOM 1621 C C . TYR A 1 198 ? 5.197 -0.479 9.300 1.00 94.69 198 TYR A C 1
ATOM 1623 O O . TYR A 1 198 ? 5.919 -0.222 8.341 1.00 94.69 198 TYR A O 1
ATOM 1631 N N . ILE A 1 199 ? 3.973 -0.988 9.170 1.00 95.88 199 ILE A N 1
ATOM 1632 C CA . ILE A 1 199 ? 3.311 -1.172 7.879 1.00 95.88 199 ILE A CA 1
ATOM 1633 C C . ILE A 1 199 ? 1.918 -0.554 7.880 1.00 95.88 199 ILE A C 1
ATOM 1635 O O . ILE A 1 199 ? 1.201 -0.600 8.883 1.00 95.88 199 ILE A O 1
ATOM 1639 N N . SER A 1 200 ? 1.520 -0.043 6.719 1.00 97.31 200 SER A N 1
ATOM 1640 C CA . SER A 1 200 ? 0.145 0.286 6.364 1.00 97.31 200 SER A CA 1
ATOM 1641 C C . SER A 1 200 ? -0.297 -0.611 5.215 1.00 97.31 200 SER A C 1
ATOM 1643 O O . SER A 1 200 ? 0.386 -0.697 4.200 1.00 97.31 200 SER A O 1
ATOM 1645 N N . ILE A 1 201 ? -1.419 -1.308 5.365 1.00 96.56 201 ILE A N 1
ATOM 1646 C CA . ILE A 1 201 ? -2.004 -2.128 4.304 1.00 96.56 201 ILE A CA 1
ATOM 1647 C C . ILE A 1 201 ? -3.486 -1.813 4.155 1.00 96.56 201 ILE A C 1
ATOM 1649 O O . ILE A 1 201 ? -4.219 -1.798 5.139 1.00 96.56 201 ILE A O 1
ATOM 1653 N N . SER A 1 202 ? -3.929 -1.560 2.928 1.00 95.38 202 SER A N 1
ATOM 1654 C CA . SER A 1 202 ? -5.331 -1.321 2.591 1.00 95.38 202 SER A CA 1
ATOM 1655 C C . SER A 1 202 ? -5.892 -2.432 1.712 1.00 95.38 202 SER A C 1
ATOM 1657 O O . SER A 1 202 ? -5.187 -2.937 0.845 1.00 95.38 202 SER A O 1
ATOM 1659 N N . PHE A 1 203 ? -7.166 -2.772 1.901 1.00 94.44 203 PHE A N 1
ATOM 1660 C CA . PHE A 1 203 ? -7.912 -3.748 1.101 1.00 94.44 203 PHE A CA 1
ATOM 1661 C C . PHE A 1 203 ? -9.147 -3.089 0.471 1.00 94.44 203 PHE A C 1
ATOM 1663 O O . PHE A 1 203 ? -9.861 -2.342 1.149 1.00 94.44 203 PHE A O 1
ATOM 1670 N N . PHE A 1 204 ? -9.396 -3.359 -0.815 1.00 90.81 204 PHE A N 1
ATOM 1671 C CA . PHE A 1 204 ? -10.424 -2.698 -1.632 1.00 90.81 204 PHE A CA 1
ATOM 1672 C C . PHE A 1 204 ? -11.443 -3.718 -2.172 1.00 90.81 204 PHE A C 1
ATOM 1674 O O . PHE A 1 204 ? -11.056 -4.594 -2.950 1.00 90.81 204 PHE A O 1
ATOM 1681 N N . PRO A 1 205 ? -12.729 -3.678 -1.770 1.00 83.94 205 PRO A N 1
ATOM 1682 C CA . PRO A 1 205 ? -13.703 -4.717 -2.111 1.00 83.94 205 PRO A CA 1
ATOM 1683 C C . PRO A 1 205 ? -14.459 -4.445 -3.422 1.00 83.94 205 PRO A C 1
ATOM 1685 O O . PRO A 1 205 ? -15.304 -5.244 -3.812 1.00 83.94 205 PRO A O 1
ATOM 1688 N N . TYR A 1 206 ? -14.207 -3.318 -4.095 1.00 80.56 206 TYR A N 1
ATOM 1689 C CA . TYR A 1 206 ? -15.012 -2.840 -5.224 1.00 80.56 206 TYR A CA 1
ATOM 1690 C C . TYR A 1 206 ? -14.327 -3.046 -6.582 1.00 80.56 206 TYR A C 1
ATOM 1692 O O . TYR A 1 206 ? -13.109 -2.926 -6.698 1.00 80.56 206 TYR A O 1
ATOM 1700 N N . GLU A 1 207 ? -15.121 -3.328 -7.618 1.00 82.94 207 GLU A N 1
ATOM 1701 C CA . GLU A 1 207 ? -14.656 -3.353 -9.014 1.00 82.94 207 GLU A CA 1
ATOM 1702 C C . GLU A 1 207 ? -14.217 -1.952 -9.463 1.00 82.94 207 GLU A C 1
ATOM 1704 O O . GLU A 1 207 ? -14.825 -0.945 -9.100 1.00 82.94 207 GLU A O 1
ATOM 1709 N N . GLY A 1 208 ? -13.166 -1.880 -10.269 1.00 80.69 208 GLY A N 1
ATOM 1710 C CA . GLY A 1 208 ? -12.457 -0.654 -10.603 1.00 80.69 208 GLY A CA 1
ATOM 1711 C C . GLY A 1 208 ? -11.597 -0.138 -9.451 1.00 80.69 208 GLY A C 1
ATOM 1712 O O . GLY A 1 208 ? -11.387 1.072 -9.358 1.00 80.69 208 GLY A O 1
ATOM 1713 N N . SER A 1 209 ? -11.142 -1.028 -8.556 1.00 83.94 209 SER A N 1
ATOM 1714 C CA . SER A 1 209 ? -10.262 -0.670 -7.441 1.00 83.94 209 SER A CA 1
ATOM 1715 C C . SER A 1 209 ? -9.065 0.144 -7.920 1.00 83.94 209 SER A C 1
ATOM 1717 O O . SER A 1 209 ? -8.470 -0.137 -8.965 1.00 83.94 209 SER A O 1
ATOM 1719 N N . THR A 1 210 ? -8.735 1.189 -7.163 1.00 87.12 210 THR A N 1
ATOM 1720 C CA . THR A 1 210 ? -7.669 2.115 -7.529 1.00 87.12 210 THR A CA 1
ATOM 1721 C C . THR A 1 210 ? -7.043 2.756 -6.298 1.00 87.12 210 THR A C 1
ATOM 1723 O O . THR A 1 210 ? -7.703 2.973 -5.279 1.00 87.12 210 THR A O 1
ATOM 1726 N N . ASP A 1 211 ? -5.762 3.088 -6.415 1.00 88.75 211 ASP A N 1
ATOM 1727 C CA . ASP A 1 211 ? -5.019 3.866 -5.435 1.00 88.75 211 ASP A CA 1
ATOM 1728 C C . ASP A 1 211 ? -4.269 4.976 -6.175 1.00 88.75 211 ASP A C 1
ATOM 1730 O O . ASP A 1 211 ? -3.425 4.718 -7.035 1.00 88.75 211 ASP A O 1
ATOM 1734 N N . LEU A 1 212 ? -4.587 6.229 -5.851 1.00 90.12 212 LEU A N 1
ATOM 1735 C CA . LEU A 1 212 ? -3.970 7.388 -6.493 1.00 90.12 212 LEU A CA 1
ATOM 1736 C C . LEU A 1 212 ? -2.465 7.453 -6.255 1.00 90.12 212 LEU A C 1
ATOM 1738 O O . LEU A 1 212 ? -1.750 8.045 -7.059 1.00 90.12 212 LEU A O 1
ATOM 1742 N N . GLN A 1 213 ? -1.955 6.846 -5.182 1.00 91.94 213 GLN A N 1
ATOM 1743 C CA . GLN A 1 213 ? -0.513 6.783 -4.977 1.00 91.94 213 GLN A CA 1
ATOM 1744 C C . GLN A 1 213 ? 0.169 5.905 -6.031 1.00 91.94 213 GLN A C 1
ATOM 1746 O O . GLN A 1 213 ? 1.264 6.254 -6.466 1.00 91.94 213 GLN A O 1
ATOM 1751 N N . ALA A 1 214 ? -0.490 4.853 -6.531 1.00 93.12 214 ALA A N 1
ATOM 1752 C CA . ALA A 1 214 ? 0.030 4.055 -7.641 1.00 93.12 214 ALA A CA 1
ATOM 1753 C C . ALA A 1 214 ? 0.205 4.913 -8.907 1.00 93.12 214 ALA A C 1
ATOM 1755 O O . ALA A 1 214 ? 1.284 4.930 -9.500 1.00 93.12 214 ALA A O 1
ATOM 1756 N N . GLU A 1 215 ? -0.819 5.702 -9.262 1.00 92.44 215 GLU A N 1
ATOM 1757 C CA . GLU A 1 215 ? -0.752 6.653 -10.384 1.00 92.44 215 GLU A CA 1
ATOM 1758 C C . GLU A 1 215 ? 0.403 7.635 -10.214 1.00 92.44 215 GLU A C 1
ATOM 1760 O O . GLU A 1 215 ? 1.164 7.880 -11.145 1.00 92.44 215 GLU A O 1
ATOM 1765 N N . ARG A 1 216 ? 0.549 8.205 -9.015 1.00 93.06 216 ARG A N 1
ATOM 1766 C CA . ARG A 1 216 ? 1.606 9.179 -8.724 1.00 93.06 216 ARG A CA 1
ATOM 1767 C C . ARG A 1 216 ? 2.990 8.581 -8.869 1.00 93.06 216 ARG A C 1
ATOM 1769 O O . ARG A 1 216 ? 3.856 9.243 -9.423 1.00 93.06 216 ARG A O 1
ATOM 1776 N N . LYS A 1 217 ? 3.200 7.362 -8.374 1.00 93.69 217 LYS A N 1
ATOM 1777 C CA . LYS A 1 217 ? 4.492 6.677 -8.463 1.00 93.69 217 LYS A CA 1
ATOM 1778 C C . LYS A 1 217 ? 4.847 6.366 -9.913 1.00 93.69 217 LYS A C 1
ATOM 1780 O O . LYS A 1 217 ? 5.974 6.634 -10.313 1.00 93.69 217 LYS A O 1
ATOM 1785 N N . LEU A 1 218 ? 3.884 5.904 -10.714 1.00 94.06 218 LEU A N 1
ATOM 1786 C CA . LEU A 1 218 ? 4.077 5.717 -12.156 1.00 94.06 218 LEU A CA 1
ATOM 1787 C C . LEU A 1 218 ? 4.345 7.034 -12.886 1.00 94.06 218 LEU A C 1
ATOM 1789 O O . LEU A 1 218 ? 5.246 7.099 -13.718 1.00 94.06 218 LEU A O 1
ATOM 1793 N N . TRP A 1 219 ? 3.615 8.096 -12.540 1.00 94.44 219 TRP A N 1
ATOM 1794 C CA . TRP A 1 219 ? 3.833 9.425 -13.106 1.00 94.44 219 TRP A CA 1
ATOM 1795 C C . TRP A 1 219 ? 5.233 9.938 -12.782 1.00 94.44 219 TRP A C 1
ATOM 1797 O O . TRP A 1 219 ? 5.967 10.318 -13.689 1.00 94.44 219 TRP A O 1
ATOM 1807 N N . SER A 1 220 ? 5.614 9.920 -11.502 1.00 93.25 220 SER A N 1
ATOM 1808 C CA . SER A 1 220 ? 6.952 10.290 -11.038 1.00 93.25 220 SER A CA 1
ATOM 1809 C C . SER A 1 220 ? 8.018 9.504 -11.786 1.00 93.25 220 SER A C 1
ATOM 1811 O O . SER A 1 220 ? 8.937 10.105 -12.324 1.00 93.25 220 SER A O 1
ATOM 1813 N N . PHE A 1 221 ? 7.848 8.188 -11.902 1.00 94.00 221 PHE A N 1
ATOM 1814 C CA . PHE A 1 221 ? 8.782 7.331 -12.617 1.00 94.00 221 PHE A CA 1
ATOM 1815 C C . PHE A 1 221 ? 8.931 7.721 -14.094 1.00 94.00 221 PHE A C 1
ATOM 1817 O O . PHE A 1 221 ? 10.045 7.884 -14.590 1.00 94.00 221 PHE A O 1
ATOM 1824 N N . GLY A 1 222 ? 7.816 7.931 -14.797 1.00 94.50 222 GLY A N 1
ATOM 1825 C CA . GLY A 1 222 ? 7.845 8.372 -16.189 1.00 94.50 222 GLY A CA 1
ATOM 1826 C C . GLY A 1 222 ? 8.445 9.767 -16.362 1.00 94.50 222 GLY A C 1
ATOM 1827 O O . GLY A 1 222 ? 9.202 9.991 -17.302 1.00 94.50 222 GLY A O 1
ATOM 1828 N N . HIS A 1 223 ? 8.155 10.697 -15.453 1.00 93.94 223 HIS A N 1
ATOM 1829 C CA . HIS A 1 223 ? 8.746 12.034 -15.457 1.00 93.94 223 HIS A CA 1
ATOM 1830 C C . HIS A 1 223 ? 10.265 11.973 -15.236 1.00 93.94 223 HIS A C 1
ATOM 1832 O O . HIS A 1 223 ? 11.025 12.558 -16.006 1.00 93.94 223 HIS A O 1
ATOM 1838 N N . ASP A 1 224 ? 10.723 11.215 -14.238 1.00 92.19 224 ASP A N 1
ATOM 1839 C CA . ASP A 1 224 ? 12.143 11.082 -13.896 1.00 92.19 224 ASP A CA 1
ATOM 1840 C C . ASP A 1 224 ? 12.969 10.475 -15.040 1.00 92.19 224 ASP A C 1
ATOM 1842 O O . ASP A 1 224 ? 14.134 10.828 -15.222 1.00 92.19 224 ASP A O 1
ATOM 1846 N N . LEU A 1 225 ? 12.357 9.612 -15.856 1.00 93.12 225 LEU A N 1
ATOM 1847 C CA . LEU A 1 225 ? 12.991 8.987 -17.020 1.00 93.12 225 LEU A CA 1
ATOM 1848 C C . LEU A 1 225 ? 12.715 9.703 -18.355 1.00 93.12 225 LEU A C 1
ATOM 1850 O O . LEU A 1 225 ? 13.113 9.215 -19.422 1.00 93.12 225 LEU A O 1
ATOM 1854 N N . GLY A 1 226 ? 12.059 10.866 -18.316 1.00 93.88 226 GLY A N 1
ATOM 1855 C CA . GLY A 1 226 ? 11.788 11.688 -19.495 1.00 93.88 226 GLY A CA 1
ATOM 1856 C C . GLY A 1 226 ? 10.795 11.064 -20.481 1.00 93.88 226 GLY A C 1
ATOM 1857 O O . GLY A 1 226 ? 10.916 11.272 -21.689 1.00 93.88 226 GLY A O 1
ATOM 1858 N N . LEU A 1 227 ? 9.839 10.270 -19.991 1.00 95.38 227 LEU A N 1
ATOM 1859 C CA . LEU A 1 227 ? 8.662 9.833 -20.755 1.00 95.38 227 LEU A CA 1
ATOM 1860 C C . LEU A 1 227 ? 7.582 10.919 -20.817 1.00 95.38 227 LEU A C 1
ATOM 1862 O O . LEU A 1 227 ? 6.740 10.904 -21.711 1.00 95.38 227 LEU A O 1
ATOM 1866 N N . THR A 1 228 ? 7.611 11.870 -19.883 1.00 94.81 228 THR A N 1
ATOM 1867 C CA . THR A 1 228 ? 6.737 13.044 -19.859 1.00 94.81 228 THR A CA 1
ATOM 1868 C C . THR A 1 228 ? 7.469 14.244 -19.261 1.00 94.81 228 THR A C 1
ATOM 1870 O O . THR A 1 228 ? 8.328 14.084 -18.401 1.00 94.81 228 THR A O 1
ATOM 1873 N N . GLU A 1 229 ? 7.096 15.448 -19.693 1.00 94.19 229 GLU A N 1
ATOM 1874 C CA . GLU A 1 229 ? 7.538 16.720 -19.095 1.00 94.19 229 GLU A CA 1
ATOM 1875 C C . GLU A 1 229 ? 6.508 17.260 -18.082 1.00 94.19 229 GLU A C 1
ATOM 1877 O O . GLU A 1 229 ? 6.747 18.253 -17.395 1.00 94.19 229 GLU A O 1
ATOM 1882 N N . GLU A 1 230 ? 5.328 16.633 -18.000 1.00 92.44 230 GLU A N 1
ATOM 1883 C CA . GLU A 1 230 ? 4.266 17.046 -17.086 1.00 92.44 230 GLU A CA 1
ATOM 1884 C C . GLU A 1 230 ? 4.633 16.657 -15.653 1.00 92.44 230 GLU A C 1
ATOM 1886 O O . GLU A 1 230 ? 4.864 15.485 -15.347 1.00 92.44 230 GLU A O 1
ATOM 1891 N N . SER A 1 231 ? 4.653 17.637 -14.752 1.00 90.94 231 SER A N 1
ATOM 1892 C CA . SER A 1 231 ? 4.887 17.388 -13.329 1.00 90.94 231 SER A CA 1
ATOM 1893 C C . SER A 1 231 ? 3.706 16.663 -12.682 1.00 90.94 231 SER A C 1
ATOM 1895 O O . SER A 1 231 ? 2.553 16.858 -13.069 1.00 90.94 231 SER A O 1
ATOM 1897 N N . VAL A 1 232 ? 3.985 15.885 -11.633 1.00 90.69 232 VAL A N 1
ATOM 1898 C CA . VAL A 1 232 ? 2.940 15.156 -10.906 1.00 90.69 232 VAL A CA 1
ATOM 1899 C C . VAL A 1 232 ? 1.959 16.147 -10.250 1.00 90.69 232 VAL A C 1
ATOM 1901 O O . VAL A 1 232 ? 2.382 16.953 -9.412 1.00 90.69 232 VAL A O 1
ATOM 1904 N N . PRO A 1 233 ? 0.655 16.102 -10.586 1.00 89.75 233 PRO A N 1
ATOM 1905 C CA . PRO A 1 233 ? -0.367 17.008 -10.046 1.00 89.75 233 PRO A CA 1
ATOM 1906 C C . PRO A 1 233 ? -0.578 16.812 -8.540 1.00 89.75 233 PRO A C 1
ATOM 1908 O O . PRO A 1 233 ? -0.067 15.867 -7.948 1.00 89.75 233 PRO A O 1
ATOM 1911 N N . ALA A 1 234 ? -1.363 17.670 -7.884 1.00 89.94 234 ALA A N 1
ATOM 1912 C CA . ALA A 1 234 ? -1.809 17.404 -6.510 1.00 89.94 234 ALA A CA 1
ATOM 1913 C C . ALA A 1 234 ? -2.860 16.275 -6.472 1.00 89.94 234 ALA A C 1
ATOM 1915 O O . ALA A 1 234 ? -3.620 16.117 -7.424 1.00 89.94 234 ALA A O 1
ATOM 1916 N N . LEU A 1 235 ? -2.967 15.537 -5.355 1.00 88.75 235 LEU A N 1
ATOM 1917 C CA . LEU A 1 235 ? -3.965 14.461 -5.194 1.00 88.75 235 LEU A CA 1
ATOM 1918 C C . LEU A 1 235 ? -5.397 14.933 -5.472 1.00 88.75 235 LEU A C 1
ATOM 1920 O O . LEU A 1 235 ? -6.122 14.275 -6.205 1.00 88.75 235 LEU A O 1
ATOM 1924 N N . SER A 1 236 ? -5.775 16.112 -4.971 1.00 86.69 236 SER A N 1
ATOM 1925 C CA . SER A 1 236 ? -7.111 16.673 -5.204 1.00 86.69 236 SER A CA 1
ATOM 1926 C C . SER A 1 236 ? -7.403 16.904 -6.690 1.00 86.69 236 SER A C 1
ATOM 1928 O O . SER A 1 236 ? -8.524 16.711 -7.138 1.00 86.69 236 SER A O 1
ATOM 1930 N N . GLN A 1 237 ? -6.392 17.277 -7.480 1.00 88.69 237 GLN A N 1
ATOM 1931 C CA . GLN A 1 237 ? -6.544 17.451 -8.927 1.00 88.69 237 GLN A CA 1
ATOM 1932 C C . GLN A 1 237 ? -6.662 16.106 -9.648 1.00 88.69 237 GLN A C 1
ATOM 1934 O O . GLN A 1 237 ? -7.403 16.005 -10.623 1.00 88.69 237 GLN A O 1
ATOM 1939 N N . GLN A 1 238 ? -5.952 15.077 -9.170 1.00 88.88 238 GLN A N 1
ATOM 1940 C CA . GLN A 1 238 ? -6.096 13.717 -9.692 1.00 88.88 238 GLN A CA 1
ATOM 1941 C C . GLN A 1 238 ? -7.512 13.204 -9.431 1.00 88.88 238 GLN A C 1
ATOM 1943 O O . GLN A 1 238 ? -8.161 12.735 -10.360 1.00 88.88 238 GLN A O 1
ATOM 1948 N N . GLU A 1 239 ? -8.018 13.369 -8.206 1.00 87.81 239 GLU A N 1
ATOM 1949 C CA . GLU A 1 239 ? -9.398 13.025 -7.837 1.00 87.81 239 GLU A CA 1
ATOM 1950 C C . GLU A 1 239 ? -10.424 13.740 -8.724 1.00 87.81 239 GLU A C 1
ATOM 1952 O O . GLU A 1 239 ? -11.331 13.099 -9.253 1.00 87.81 239 GLU A O 1
ATOM 1957 N N . GLU A 1 240 ? -10.254 15.046 -8.945 1.00 88.88 240 GLU A N 1
ATOM 1958 C CA . GLU A 1 240 ? -11.163 15.853 -9.765 1.00 88.88 240 GLU A CA 1
ATOM 1959 C C . GLU A 1 240 ? -11.149 15.472 -11.257 1.00 88.88 240 GLU A C 1
ATOM 1961 O O . GLU A 1 240 ? -12.161 15.648 -11.939 1.00 88.88 240 GLU A O 1
ATOM 1966 N N . ASN A 1 241 ? -10.030 14.961 -11.789 1.00 90.81 241 ASN A N 1
ATOM 1967 C CA . ASN A 1 241 ? -9.883 14.665 -13.216 1.00 90.81 241 ASN A CA 1
ATOM 1968 C C . ASN A 1 241 ? -9.126 13.356 -13.497 1.00 90.81 241 ASN A C 1
ATOM 1970 O O . ASN A 1 241 ? -8.058 13.337 -14.116 1.00 90.81 241 ASN A O 1
ATOM 1974 N N . ARG A 1 242 ? -9.735 12.237 -13.096 1.00 89.50 242 ARG A N 1
ATOM 1975 C CA . ARG A 1 242 ? -9.189 10.886 -13.309 1.00 89.50 242 ARG A CA 1
ATOM 1976 C C . ARG A 1 242 ? -8.935 10.537 -14.773 1.00 89.50 242 ARG A C 1
ATOM 1978 O O . ARG A 1 242 ? -7.954 9.868 -15.075 1.00 89.50 242 ARG A O 1
ATOM 1985 N N . GLU A 1 243 ? -9.792 10.980 -15.693 1.00 91.50 243 GLU A N 1
ATOM 1986 C CA . GLU A 1 243 ? -9.624 10.676 -17.121 1.00 91.50 243 GLU A CA 1
ATOM 1987 C C . GLU A 1 243 ? -8.345 11.306 -17.687 1.00 91.50 243 GLU A C 1
ATOM 1989 O O . GLU A 1 243 ? -7.666 10.693 -18.509 1.00 91.50 243 GLU A O 1
ATOM 1994 N N . TRP A 1 244 ? -7.995 12.514 -17.238 1.00 91.44 244 TRP A N 1
ATOM 1995 C CA . TRP A 1 244 ? -6.732 13.140 -17.612 1.00 91.44 244 TRP A CA 1
ATOM 1996 C C . TRP A 1 244 ? -5.530 12.385 -17.038 1.00 91.44 244 TRP A C 1
ATOM 1998 O O . TRP A 1 244 ? -4.605 12.108 -17.800 1.00 91.44 244 TRP A O 1
ATOM 2008 N N . SER A 1 245 ? -5.567 11.995 -15.756 1.00 90.69 245 SER A N 1
ATOM 2009 C CA . SER A 1 245 ? -4.495 11.193 -15.145 1.00 90.69 245 SER A CA 1
ATOM 2010 C C . SER A 1 245 ? -4.253 9.892 -15.912 1.00 90.69 245 SER A C 1
ATOM 2012 O O . SER A 1 245 ? -3.121 9.620 -16.306 1.00 90.69 245 SER A O 1
ATOM 2014 N N . ARG A 1 246 ? -5.322 9.140 -16.209 1.00 91.50 246 ARG A N 1
ATOM 2015 C CA . ARG A 1 246 ? -5.259 7.891 -16.988 1.00 91.50 246 ARG A CA 1
ATOM 2016 C C . ARG A 1 246 ? -4.644 8.112 -18.362 1.00 91.50 246 ARG A C 1
ATOM 2018 O O . ARG A 1 246 ? -3.654 7.481 -18.696 1.00 91.50 246 ARG A O 1
ATOM 2025 N N . LYS A 1 247 ? -5.159 9.086 -19.124 1.00 93.00 247 LYS A N 1
ATOM 2026 C CA . LYS A 1 247 ? -4.628 9.418 -20.458 1.00 93.00 247 LYS A CA 1
ATOM 2027 C C . LYS A 1 247 ? -3.157 9.801 -20.433 1.00 93.00 247 LYS A C 1
ATOM 2029 O O . LYS A 1 247 ? -2.454 9.543 -21.403 1.00 93.00 247 LYS A O 1
ATOM 2034 N N . MET A 1 248 ? -2.712 10.465 -19.371 1.00 93.19 248 MET A N 1
ATOM 2035 C CA . MET A 1 248 ? -1.315 10.834 -19.226 1.00 93.19 248 MET A CA 1
ATOM 2036 C C . MET A 1 248 ? -0.454 9.583 -19.016 1.00 93.19 248 MET A C 1
ATOM 2038 O O . MET A 1 248 ? 0.525 9.415 -19.739 1.00 93.19 248 MET A O 1
ATOM 2042 N N . ILE A 1 249 ? -0.854 8.667 -18.125 1.00 92.75 249 ILE A N 1
ATOM 2043 C CA . ILE A 1 249 ? -0.111 7.418 -17.879 1.00 92.75 249 ILE A CA 1
ATOM 2044 C C . ILE A 1 249 ? -0.117 6.543 -19.137 1.00 92.75 249 ILE A C 1
ATOM 2046 O O . ILE A 1 249 ? 0.941 6.098 -19.569 1.00 92.75 249 ILE A O 1
ATOM 2050 N N . ASP A 1 250 ? -1.271 6.403 -19.791 1.00 93.25 250 ASP A N 1
ATOM 2051 C CA . ASP A 1 250 ? -1.436 5.661 -21.049 1.00 93.25 250 ASP A CA 1
ATOM 2052 C C . ASP A 1 250 ? -0.601 6.238 -22.207 1.00 93.25 250 ASP A C 1
ATOM 2054 O O . ASP A 1 250 ? -0.331 5.547 -23.189 1.00 93.25 250 ASP A O 1
ATOM 2058 N N . SER A 1 251 ? -0.220 7.518 -22.135 1.00 94.62 251 SER A N 1
ATOM 2059 C CA . SER A 1 251 ? 0.612 8.164 -23.157 1.00 94.62 251 SER A CA 1
ATOM 2060 C C . SER A 1 251 ? 2.111 7.917 -22.980 1.00 94.62 251 SER A C 1
ATOM 2062 O O . SER A 1 251 ? 2.878 8.204 -23.900 1.00 94.62 251 SER A O 1
ATOM 2064 N N . MET A 1 252 ? 2.535 7.401 -21.821 1.00 95.56 252 MET A N 1
ATOM 2065 C CA . MET A 1 252 ? 3.935 7.090 -21.554 1.00 95.56 252 MET A CA 1
ATOM 2066 C C . MET A 1 252 ? 4.358 5.831 -22.308 1.00 95.56 252 MET A C 1
ATOM 2068 O O . MET A 1 252 ? 3.812 4.748 -22.105 1.00 95.56 252 MET A O 1
ATOM 2072 N N . ASP A 1 253 ? 5.381 5.962 -23.148 1.00 94.75 253 ASP A N 1
ATOM 2073 C CA . ASP A 1 253 ? 5.945 4.830 -23.878 1.00 94.75 253 ASP A CA 1
ATOM 2074 C C . ASP A 1 253 ? 7.027 4.131 -23.040 1.00 94.75 253 ASP A C 1
ATOM 2076 O O . ASP A 1 253 ? 8.210 4.475 -23.093 1.00 94.75 253 ASP A O 1
ATOM 2080 N N . PHE A 1 254 ? 6.612 3.153 -22.232 1.00 93.50 254 PHE A N 1
ATOM 2081 C CA . PHE A 1 254 ? 7.529 2.364 -21.407 1.00 93.50 254 PHE A CA 1
ATOM 2082 C C . PHE A 1 254 ? 8.448 1.448 -22.234 1.00 93.50 254 PHE A C 1
ATOM 2084 O O . PHE A 1 254 ? 9.528 1.099 -21.760 1.00 93.50 254 PHE A O 1
ATOM 2091 N N . GLU A 1 255 ? 8.099 1.103 -23.479 1.00 94.19 255 GLU A N 1
ATOM 2092 C CA . GLU A 1 255 ? 8.969 0.286 -24.342 1.00 94.19 255 GLU A CA 1
ATOM 2093 C C . GLU A 1 255 ? 10.259 1.032 -24.694 1.00 94.19 255 GLU A C 1
ATOM 2095 O O . GLU A 1 255 ? 11.341 0.449 -24.751 1.00 94.19 255 GLU A O 1
ATOM 2100 N N . VAL A 1 256 ? 10.181 2.356 -24.824 1.00 95.25 256 VAL A N 1
ATOM 2101 C CA . VAL A 1 256 ? 11.356 3.205 -25.044 1.00 95.25 256 VAL A CA 1
ATOM 2102 C C . VAL A 1 256 ? 12.347 3.135 -23.873 1.00 95.25 256 VAL A C 1
ATOM 2104 O O . VAL A 1 256 ? 13.542 3.367 -24.072 1.00 95.25 256 VAL A O 1
ATOM 2107 N N . LEU A 1 257 ? 11.906 2.792 -22.657 1.00 94.62 257 LEU A N 1
ATOM 2108 C CA . LEU A 1 257 ? 12.822 2.553 -21.539 1.00 94.62 257 LEU A CA 1
ATOM 2109 C C . LEU A 1 257 ? 13.639 1.278 -21.736 1.00 94.62 257 LEU A C 1
ATOM 2111 O O . LEU A 1 257 ? 14.835 1.281 -21.456 1.00 94.62 257 LEU A O 1
ATOM 2115 N N . VAL A 1 258 ? 13.022 0.219 -22.261 1.00 94.50 258 VAL A N 1
ATOM 2116 C CA . VAL A 1 258 ? 13.677 -1.069 -22.532 1.00 94.50 258 VAL A CA 1
ATOM 2117 C C . VAL A 1 258 ? 14.830 -0.900 -23.526 1.00 94.50 258 VAL A C 1
ATOM 2119 O O . VAL A 1 258 ? 15.884 -1.507 -23.357 1.00 94.50 258 VAL A O 1
ATOM 2122 N N . GLU A 1 259 ? 14.680 -0.022 -24.523 1.00 94.06 259 GLU A N 1
ATOM 2123 C CA . GLU A 1 259 ? 15.739 0.280 -25.500 1.00 94.06 259 GLU A CA 1
ATOM 2124 C C . GLU A 1 259 ? 16.964 0.980 -24.885 1.00 94.06 259 GLU A C 1
ATOM 2126 O O . GLU A 1 259 ? 18.076 0.873 -25.409 1.00 94.06 259 GLU A O 1
ATOM 2131 N N . ARG A 1 260 ? 16.759 1.727 -23.794 1.00 94.06 260 ARG A N 1
ATOM 2132 C CA . ARG A 1 260 ? 17.791 2.526 -23.111 1.00 94.06 260 ARG A CA 1
ATOM 2133 C C . ARG A 1 260 ? 18.397 1.796 -21.913 1.00 94.06 260 ARG A C 1
ATOM 2135 O O . ARG A 1 260 ? 19.481 2.169 -21.468 1.00 94.06 260 ARG A O 1
ATOM 2142 N N . ALA A 1 261 ? 17.681 0.816 -21.374 1.00 96.44 261 ALA A N 1
ATOM 2143 C CA . ALA A 1 261 ? 18.040 0.104 -20.164 1.00 96.44 261 ALA A CA 1
ATOM 2144 C C . ALA A 1 261 ? 18.993 -1.070 -20.434 1.00 96.44 261 ALA A C 1
ATOM 2146 O O . ALA A 1 261 ? 18.942 -1.736 -21.469 1.00 96.44 261 ALA A O 1
ATOM 2147 N N . GLU A 1 262 ? 19.849 -1.366 -19.462 1.00 97.62 262 GLU A N 1
ATOM 2148 C CA . GLU A 1 262 ? 20.688 -2.560 -19.459 1.00 97.62 262 GLU A CA 1
ATOM 2149 C C . GLU A 1 262 ? 19.891 -3.755 -18.904 1.00 97.62 262 GLU A C 1
ATOM 2151 O O . GLU A 1 262 ? 19.354 -3.710 -17.798 1.00 97.62 262 GLU A O 1
ATOM 2156 N N . TYR A 1 263 ? 19.800 -4.851 -19.659 1.00 97.69 263 TYR A N 1
ATOM 2157 C CA . TYR A 1 263 ? 19.151 -6.068 -19.161 1.00 97.69 263 TYR A CA 1
ATOM 2158 C C . TYR A 1 263 ? 19.961 -6.687 -18.010 1.00 97.69 263 TYR A C 1
ATOM 2160 O O . TYR A 1 263 ? 21.171 -6.888 -18.141 1.00 97.69 263 TYR A O 1
ATOM 2168 N N . ALA A 1 264 ? 19.289 -7.047 -16.916 1.00 97.44 264 ALA A N 1
ATOM 2169 C CA . ALA A 1 264 ? 19.904 -7.642 -15.733 1.00 97.44 264 ALA A CA 1
ATOM 2170 C C . ALA A 1 264 ? 19.133 -8.891 -15.270 1.00 97.44 264 ALA A C 1
ATOM 2172 O O . ALA A 1 264 ? 18.106 -8.797 -14.603 1.00 97.44 264 ALA A O 1
ATOM 2173 N N . GLU A 1 265 ? 19.650 -10.084 -15.588 1.00 95.56 265 GLU A N 1
ATOM 2174 C CA . GLU A 1 265 ? 18.996 -11.366 -15.267 1.00 95.56 265 GLU A CA 1
ATOM 2175 C C . GLU A 1 265 ? 18.783 -11.577 -13.760 1.00 95.56 265 GLU A C 1
ATOM 2177 O O . GLU A 1 265 ? 17.763 -12.129 -13.354 1.00 95.56 265 GLU A O 1
ATOM 2182 N N . ASP A 1 266 ? 19.693 -11.083 -12.922 1.00 95.44 266 ASP A N 1
ATOM 2183 C CA . ASP A 1 266 ? 19.637 -11.251 -11.466 1.00 95.44 266 ASP A CA 1
ATOM 2184 C C . ASP A 1 266 ? 18.819 -10.159 -10.752 1.00 95.44 266 ASP A C 1
ATOM 2186 O O . ASP A 1 266 ? 18.704 -10.183 -9.530 1.00 95.44 266 ASP A O 1
ATOM 2190 N N . LEU A 1 267 ? 18.227 -9.203 -11.483 1.00 96.44 267 LEU A N 1
ATOM 2191 C CA . LEU A 1 267 ? 17.501 -8.081 -10.883 1.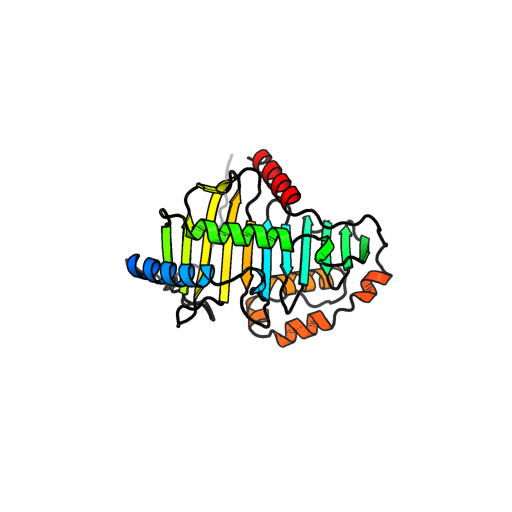00 96.44 267 LEU A CA 1
ATOM 2192 C C . LEU A 1 267 ? 16.216 -8.538 -10.176 1.00 96.44 267 LEU A C 1
ATOM 2194 O O . LEU A 1 267 ? 15.268 -8.969 -10.825 1.00 96.44 267 LEU A O 1
ATOM 2198 N N . THR A 1 268 ? 16.141 -8.399 -8.855 1.00 95.00 268 THR A N 1
ATOM 2199 C CA . THR A 1 268 ? 14.992 -8.823 -8.036 1.00 95.00 268 THR A CA 1
ATOM 2200 C C . THR A 1 268 ? 14.348 -7.660 -7.295 1.00 95.00 268 THR A C 1
ATOM 2202 O O . THR A 1 268 ? 15.035 -6.727 -6.891 1.00 95.00 268 THR A O 1
ATOM 2205 N N . PHE A 1 269 ? 13.041 -7.756 -7.051 1.00 95.12 269 PHE A N 1
ATOM 2206 C CA . PHE A 1 269 ? 12.368 -6.910 -6.069 1.00 95.12 269 PHE A CA 1
ATOM 2207 C C . PHE A 1 269 ? 12.652 -7.466 -4.661 1.00 95.12 269 PHE A C 1
ATOM 2209 O O . PHE A 1 269 ? 12.752 -8.691 -4.527 1.00 95.12 269 PHE A O 1
ATOM 2216 N N . PRO A 1 270 ? 12.829 -6.624 -3.627 1.00 92.94 270 PRO A N 1
ATOM 2217 C CA . PRO A 1 270 ? 13.093 -7.109 -2.276 1.00 92.94 270 PRO A CA 1
ATOM 2218 C C . PRO A 1 270 ? 11.928 -7.936 -1.719 1.00 92.94 270 PRO A C 1
ATOM 2220 O O . PRO A 1 270 ? 10.758 -7.613 -1.920 1.00 92.94 270 PRO A O 1
ATOM 2223 N N . ASP A 1 271 ? 12.267 -8.979 -0.963 1.00 93.44 271 ASP A N 1
ATOM 2224 C CA . ASP A 1 271 ? 11.306 -9.741 -0.165 1.00 93.44 271 ASP A CA 1
ATOM 2225 C C . ASP A 1 271 ? 10.751 -8.867 0.973 1.00 93.44 271 ASP A C 1
ATOM 2227 O O . ASP A 1 271 ? 11.519 -8.335 1.780 1.00 93.44 271 ASP A O 1
ATOM 2231 N N . LEU A 1 272 ? 9.423 -8.712 1.046 1.00 93.75 272 LEU A N 1
ATOM 2232 C CA . LEU A 1 272 ? 8.785 -7.767 1.973 1.00 93.75 272 LEU A CA 1
ATOM 2233 C C . LEU A 1 272 ? 9.060 -8.088 3.454 1.00 93.75 272 LEU A C 1
ATOM 2235 O O . LEU A 1 272 ? 9.484 -7.177 4.165 1.00 93.75 272 LEU A O 1
ATOM 2239 N N . PRO A 1 273 ? 8.868 -9.326 3.960 1.00 93.25 273 PRO A N 1
ATOM 2240 C CA . PRO A 1 273 ? 9.209 -9.658 5.344 1.00 93.25 273 PRO A CA 1
ATOM 2241 C C . PRO A 1 273 ? 10.664 -9.340 5.698 1.00 93.25 273 PRO A C 1
ATOM 2243 O O . PRO A 1 273 ? 10.925 -8.715 6.727 1.00 93.25 273 PRO A O 1
ATOM 2246 N N . THR A 1 274 ? 11.609 -9.732 4.839 1.00 94.38 274 THR A N 1
ATOM 2247 C CA . THR A 1 274 ? 13.037 -9.487 5.074 1.00 94.38 274 THR A CA 1
ATOM 2248 C C . THR A 1 274 ? 13.337 -7.991 5.114 1.00 94.38 274 THR A C 1
ATOM 2250 O O . THR A 1 274 ? 13.957 -7.522 6.072 1.00 94.38 274 THR A O 1
ATOM 2253 N N . LEU A 1 275 ? 12.834 -7.233 4.134 1.00 94.19 275 LEU A N 1
ATOM 2254 C CA . LEU A 1 275 ? 13.014 -5.785 4.053 1.00 94.19 275 LEU A CA 1
ATOM 2255 C C . LEU A 1 275 ? 12.466 -5.076 5.297 1.00 94.19 275 LEU A C 1
ATOM 2257 O O . LEU A 1 275 ? 13.150 -4.250 5.896 1.00 94.19 275 LEU A O 1
ATOM 2261 N N . LEU A 1 276 ? 11.258 -5.429 5.740 1.00 94.50 276 LEU A N 1
ATOM 2262 C CA . LEU A 1 276 ? 10.650 -4.829 6.930 1.00 94.50 276 LEU A CA 1
ATOM 2263 C C . LEU A 1 276 ? 11.469 -5.097 8.194 1.00 94.50 276 LEU A C 1
ATOM 2265 O O . LEU A 1 276 ? 11.568 -4.222 9.056 1.00 94.50 276 LEU A O 1
ATOM 2269 N N . SER A 1 277 ? 12.077 -6.277 8.312 1.00 94.88 277 SER A N 1
ATOM 2270 C CA . SER A 1 277 ? 12.991 -6.579 9.413 1.00 94.88 277 SER A CA 1
ATOM 2271 C C . SER A 1 277 ? 14.309 -5.811 9.340 1.00 94.88 277 SER A C 1
ATOM 2273 O O . SER A 1 277 ? 14.867 -5.458 10.380 1.00 94.88 277 SER A O 1
ATOM 2275 N N . GLU A 1 278 ? 14.830 -5.541 8.147 1.00 94.44 278 GLU A N 1
ATOM 2276 C CA . GLU A 1 278 ? 16.023 -4.708 7.967 1.00 94.44 278 GLU A CA 1
ATOM 2277 C C . GLU A 1 278 ? 15.739 -3.250 8.336 1.00 94.44 278 GLU A C 1
ATOM 2279 O O . GLU A 1 278 ? 16.437 -2.693 9.186 1.00 94.44 278 GLU A O 1
ATOM 2284 N N . MET A 1 279 ? 14.640 -2.687 7.828 1.00 94.06 279 MET A N 1
ATOM 2285 C CA . MET A 1 279 ? 14.163 -1.345 8.181 1.00 94.06 279 MET A CA 1
ATOM 2286 C C . MET A 1 279 ? 13.979 -1.182 9.701 1.00 94.06 279 MET A C 1
ATOM 2288 O O . MET A 1 279 ? 14.338 -0.152 10.274 1.00 94.06 279 MET A O 1
ATOM 2292 N N . ALA A 1 280 ? 13.471 -2.210 10.392 1.00 93.62 280 ALA A N 1
ATOM 2293 C CA . ALA A 1 280 ? 13.326 -2.195 11.848 1.00 93.62 280 ALA A CA 1
ATOM 2294 C C . ALA A 1 280 ? 14.673 -2.086 12.580 1.00 93.62 280 ALA A C 1
ATOM 2296 O O . ALA A 1 280 ? 14.803 -1.292 13.512 1.00 93.62 280 ALA A O 1
ATOM 2297 N N . LYS A 1 281 ? 15.679 -2.859 12.150 1.00 93.50 281 LYS A N 1
ATOM 2298 C CA . LYS A 1 281 ? 17.027 -2.839 12.742 1.00 93.50 281 LYS A CA 1
ATOM 2299 C C . LYS A 1 281 ? 17.712 -1.497 12.528 1.00 93.50 281 LYS A C 1
ATOM 2301 O O . LYS A 1 281 ? 18.363 -0.988 13.436 1.00 93.50 281 LYS A O 1
ATOM 2306 N N . GLU A 1 282 ? 17.561 -0.914 11.342 1.00 91.44 282 GLU A N 1
ATOM 2307 C CA . GLU A 1 282 ? 18.075 0.426 11.056 1.00 91.44 282 GLU A CA 1
ATOM 2308 C C . GLU A 1 282 ? 17.432 1.475 11.963 1.00 91.44 282 GLU A C 1
ATOM 2310 O O . GLU A 1 282 ? 18.124 2.354 12.482 1.00 91.44 282 GLU A O 1
ATOM 2315 N N . ARG A 1 283 ? 16.123 1.351 12.211 1.00 88.25 283 ARG A N 1
ATOM 2316 C CA . ARG A 1 283 ? 15.398 2.221 13.139 1.00 88.25 283 ARG A CA 1
ATOM 2317 C C . ARG A 1 283 ? 15.913 2.099 14.557 1.00 88.25 283 ARG A C 1
ATOM 2319 O O . ARG A 1 283 ? 16.159 3.117 15.192 1.00 88.25 283 ARG A O 1
ATOM 2326 N N . GLU A 1 284 ? 16.106 0.880 15.043 1.00 89.88 284 GLU A N 1
ATOM 2327 C CA . GLU A 1 284 ? 16.666 0.634 16.374 1.00 89.88 284 GLU A CA 1
ATOM 2328 C C . GLU A 1 284 ? 18.090 1.179 16.520 1.00 89.88 284 GLU A C 1
ATOM 2330 O O . GLU A 1 284 ? 18.437 1.677 17.582 1.00 89.88 284 GLU A O 1
ATOM 2335 N N . ALA A 1 285 ? 18.905 1.134 15.465 1.00 90.00 285 ALA A N 1
ATOM 2336 C CA . ALA A 1 285 ? 20.262 1.678 15.488 1.00 90.00 285 ALA A CA 1
ATOM 2337 C C . ALA A 1 285 ? 20.317 3.219 15.454 1.00 90.00 285 ALA A C 1
ATOM 2339 O O . ALA A 1 285 ? 21.349 3.801 15.796 1.00 90.00 285 ALA A O 1
ATOM 2340 N N . ALA A 1 286 ? 19.242 3.881 15.015 1.00 87.00 286 ALA A N 1
ATOM 2341 C CA . ALA A 1 286 ? 19.162 5.337 14.909 1.00 87.00 286 ALA A CA 1
ATOM 2342 C C . ALA A 1 286 ? 18.774 6.042 16.227 1.00 87.00 286 ALA A C 1
ATOM 2344 O O . ALA A 1 286 ? 18.932 7.265 16.315 1.00 87.00 286 ALA A O 1
ATOM 2345 N N . PHE A 1 287 ? 18.287 5.302 17.232 1.00 81.31 287 PHE A N 1
ATOM 2346 C CA . PHE A 1 287 ? 17.815 5.813 18.528 1.00 81.31 287 PHE A CA 1
ATOM 2347 C C . PHE A 1 287 ? 18.618 5.255 19.711 1.00 81.31 287 PHE A C 1
ATOM 2349 O O . PHE A 1 287 ? 18.687 5.969 20.740 1.00 81.31 287 PHE A O 1
#